Protein AF-A0A817YFL6-F1 (afdb_monomer_lite)

InterPro domains:
  IPR000322 Glycoside hydrolase family 31, TIM barrel domain [PF01055] (151-275)
  IPR013780 Glycosyl hydrolase, all-beta [G3DSA:2.60.40.1180] (278-343)
  IPR017853 Glycoside hydrolase superfamily [SSF51445] (132-275)
  IPR052990 Sulfoquinovosidase Glycosyl Hydrolase [PTHR46959] (148-273)

Secondary structure (DSSP, 8-state):
--EEE-TTS-EEEE--SS-EEEE---SS--EEEETT--S-EEEEEEETTEEES---S-S---SSGGG-S---S---HHHHHHHHHTT--PPBPPGGGGS-EEE-SSSSTT--HHHHHHHHGGGT---SEEE------SS-----S----PPP-TTSHHHHHHHHHHHHHHHHTT--EEE----S---TT-B-TTS-BHHHHHHHHHHHHHHHHHHHHHTTS-GGGTTTS-HHHHHH----BPPSSEEEES---TTHHHH--EE------SS--TT--EEEEEPTT-EEEE-GGGEEE-TTTT--EEE---PEEESSEEEEEE---TT----EEETT---PPPPGGG--

Sequence (348 aa):
MPLFISNRQYTVWVNESRRVNFDLNSPNEWIIQSEWNATNIQFYCPVGNSFLSEYNMSRPFERFFNLYKTQNRKINPSFTALVQARGETTRISPLFVFGPWTQTGNVLNNQTEIDVVQRMIPLNIPITVRIGVLHFFPSGSQQVVILFVGSIDFSNKNAALWYQKQIQESIDLGHNGFMLDFREYTPVNSISSNEMSGLEMHNHFIGLYQKTVYEMTLNYTAVENILHLDENEKKSSSINYQSDFLFHACSGYTHRAQYSQLHWPGDASVDWNIYSVQDVYLPLGENWIDISTNLIYDHDTDGRYRLGKTDIFHGGQWIMNVRDDLLTIPLFARADSIIPPIDSSAFT

Organism: NCBI:txid392032

Foldseek 3Di:
DQWDADPLLKIKHQPAQFDWDWAPPDPVDIDIDDPVPRPDIWMWHDDDPDIDGHDDDDDDDPDSPPPPDDDDDDDRVNVVVVCVVLVADAADEDPLVPDDEDEQEPPDPPDDSVNVVVVVVVVVNDHSHYDYPDDDDVDDDDDPDPDDDDDQQLVDPVSLVVVLVVVVVVVVVPAQEDEPEDQLCQDQQDAGPVRDGSSRCNSVVVVSSLQSNQVSLVVQAPCVVVVPPDPVCVVVPPNRHGGSRAYEYCRDDPPCSRRHNHYDPPDDDPACDVVDFDKDAFAAPFKKWWQQVFWDQDPPPDRDIDGHDTDIDHHPDIDPRDDDDRPTDGDIDTPPDDDDDDDPVVVD

pLDDT: mean 71.2, std 17.44, range [28.91, 96.25]

Structure (mmCIF, N/CA/C/O backbone):
data_AF-A0A817YFL6-F1
#
_entry.id   AF-A0A817YFL6-F1
#
loop_
_atom_site.group_PDB
_atom_site.id
_atom_site.type_symbol
_atom_site.label_atom_id
_atom_site.label_alt_id
_atom_site.label_comp_id
_atom_site.label_asym_id
_atom_site.label_entity_id
_atom_site.label_seq_id
_atom_site.pdbx_PDB_ins_code
_atom_site.Cartn_x
_atom_site.Cartn_y
_atom_site.Cartn_z
_atom_site.occupancy
_atom_site.B_iso_or_equiv
_atom_site.auth_seq_id
_atom_site.auth_comp_id
_atom_site.auth_asym_id
_atom_site.auth_atom_id
_atom_site.pdbx_PDB_model_num
ATOM 1 N N . MET A 1 1 ? 5.283 0.462 -8.702 1.00 82.62 1 MET A N 1
ATOM 2 C CA . MET A 1 1 ? 6.731 0.580 -8.407 1.00 82.62 1 MET A CA 1
ATOM 3 C C . MET A 1 1 ? 7.525 0.025 -9.587 1.00 82.62 1 MET A C 1
ATOM 5 O O . MET A 1 1 ? 7.239 -1.100 -9.980 1.00 82.62 1 MET A O 1
ATOM 9 N N . PRO A 1 2 ? 8.496 0.766 -10.146 1.00 86.25 2 PRO A N 1
ATOM 10 C CA . PRO A 1 2 ? 9.290 0.345 -11.300 1.00 86.25 2 PRO A CA 1
ATOM 11 C C . PRO A 1 2 ? 10.471 -0.549 -10.882 1.00 86.25 2 PRO A C 1
ATOM 13 O O . PRO A 1 2 ? 11.642 -0.167 -10.940 1.00 86.25 2 PRO A O 1
ATOM 16 N N . LEU A 1 3 ? 10.135 -1.736 -10.387 1.00 84.19 3 LEU A N 1
ATOM 17 C CA . LEU A 1 3 ? 11.061 -2.739 -9.875 1.00 84.19 3 LEU A CA 1
ATOM 18 C C . LEU A 1 3 ? 10.750 -4.079 -10.531 1.00 84.19 3 LEU A C 1
ATOM 20 O O . LEU A 1 3 ? 9.597 -4.501 -10.561 1.00 84.19 3 LEU A O 1
ATOM 24 N N . PHE A 1 4 ? 11.790 -4.775 -10.968 1.00 84.06 4 PHE A N 1
ATOM 25 C CA . PHE A 1 4 ? 11.685 -6.109 -11.529 1.00 84.06 4 PHE A CA 1
ATOM 26 C C . PHE A 1 4 ? 12.744 -7.032 -10.917 1.00 84.06 4 PHE A C 1
ATOM 28 O O . PHE A 1 4 ? 13.909 -6.654 -10.783 1.00 84.06 4 PHE A O 1
ATOM 35 N N . ILE A 1 5 ? 12.348 -8.258 -10.567 1.00 80.31 5 ILE A N 1
ATOM 36 C CA . ILE A 1 5 ? 13.238 -9.290 -10.025 1.00 80.31 5 ILE A CA 1
ATOM 37 C C . ILE A 1 5 ? 13.249 -10.467 -11.000 1.00 80.31 5 ILE A C 1
ATOM 39 O O . ILE A 1 5 ? 12.231 -11.123 -11.208 1.00 80.31 5 ILE A O 1
ATOM 43 N N . SER A 1 6 ? 14.411 -10.750 -11.587 1.00 76.81 6 SER A N 1
ATOM 44 C CA . SER A 1 6 ? 14.570 -11.819 -12.572 1.00 76.81 6 SER A CA 1
ATOM 45 C C . SER A 1 6 ? 14.736 -13.184 -11.916 1.00 76.81 6 SER A C 1
ATOM 47 O O . SER A 1 6 ? 15.474 -13.328 -10.938 1.00 76.81 6 SER A O 1
ATOM 49 N N . ASN A 1 7 ? 14.194 -14.229 -12.544 1.00 70.62 7 ASN A N 1
ATOM 50 C CA . ASN A 1 7 ? 14.582 -15.612 -12.244 1.00 70.62 7 ASN A CA 1
ATOM 51 C C . ASN A 1 7 ? 16.056 -15.902 -12.603 1.00 70.62 7 ASN A C 1
ATOM 53 O O . ASN A 1 7 ? 16.637 -16.847 -12.076 1.00 70.62 7 ASN A O 1
ATOM 57 N N . ARG A 1 8 ? 16.680 -15.048 -13.428 1.00 69.50 8 ARG A N 1
ATOM 58 C CA . ARG A 1 8 ? 18.129 -15.011 -13.698 1.00 69.50 8 ARG A CA 1
ATOM 59 C C . ARG A 1 8 ? 18.928 -14.290 -12.604 1.00 69.50 8 ARG A C 1
ATOM 61 O O . ARG A 1 8 ? 20.126 -14.083 -12.756 1.00 69.50 8 ARG A O 1
ATOM 68 N N . GLN A 1 9 ? 18.257 -13.919 -11.516 1.00 69.50 9 GLN A N 1
ATOM 69 C CA . GLN A 1 9 ? 18.837 -13.492 -10.241 1.00 69.50 9 GLN A CA 1
ATOM 70 C C . GLN A 1 9 ? 19.599 -12.181 -10.327 1.00 69.50 9 GLN A C 1
ATOM 72 O O . GLN A 1 9 ? 20.617 -11.984 -9.682 1.00 69.50 9 GLN A O 1
ATOM 77 N N . TYR A 1 10 ? 19.046 -11.271 -11.118 1.00 73.62 10 TYR A N 1
ATOM 78 C CA . TYR A 1 10 ? 19.336 -9.853 -11.042 1.00 73.62 10 TYR A CA 1
ATOM 79 C C . TYR A 1 10 ? 18.053 -9.097 -10.712 1.00 73.62 10 TYR A C 1
ATOM 81 O O . TYR A 1 10 ? 16.943 -9.560 -10.998 1.00 73.62 10 TYR A O 1
ATOM 89 N N . THR A 1 11 ? 18.219 -7.916 -10.137 1.00 79.94 11 THR A N 1
ATOM 90 C CA . THR A 1 11 ? 17.137 -6.980 -9.854 1.00 79.94 11 THR A CA 1
ATOM 91 C C . THR A 1 11 ? 17.374 -5.713 -10.658 1.00 79.94 11 THR A C 1
ATOM 93 O O . THR A 1 11 ? 18.489 -5.197 -10.683 1.00 79.94 11 THR A O 1
ATOM 96 N N . VAL A 1 12 ? 16.329 -5.215 -11.313 1.00 82.19 12 VAL A N 1
ATOM 97 C CA . VAL A 1 12 ? 16.349 -3.932 -12.020 1.00 82.19 12 VAL A CA 1
ATOM 98 C C . VAL A 1 12 ? 15.429 -2.983 -11.287 1.00 82.19 12 VAL A C 1
ATOM 100 O O . VAL A 1 12 ? 14.254 -3.287 -11.089 1.00 82.19 12 VAL A O 1
ATOM 103 N N . TRP A 1 13 ? 15.957 -1.833 -10.902 1.00 85.38 13 TRP A N 1
ATOM 104 C CA . TRP A 1 13 ? 15.172 -0.747 -10.343 1.00 85.38 13 TRP A CA 1
ATOM 105 C C . TRP A 1 13 ? 15.380 0.501 -11.192 1.00 85.38 13 TRP A C 1
ATOM 107 O O . TRP A 1 13 ? 16.509 0.864 -11.512 1.00 85.38 13 TRP A O 1
ATOM 117 N N . VAL A 1 14 ? 14.286 1.154 -11.571 1.00 84.12 14 VAL A N 1
ATOM 118 C CA . VAL A 1 14 ? 14.335 2.447 -12.255 1.00 84.12 14 VAL A CA 1
ATOM 119 C C . VAL A 1 14 ? 14.008 3.515 -11.223 1.00 84.12 14 VAL A C 1
ATOM 121 O O . VAL A 1 14 ? 12.885 3.576 -10.721 1.00 84.12 14 VAL A O 1
ATOM 124 N N . ASN A 1 15 ? 14.985 4.348 -10.874 1.00 83.75 15 ASN A N 1
ATOM 125 C CA . ASN A 1 15 ? 14.764 5.443 -9.939 1.00 83.75 15 ASN A CA 1
ATOM 126 C C . ASN A 1 15 ? 14.088 6.621 -10.656 1.00 83.75 15 ASN A C 1
ATOM 128 O O . ASN A 1 15 ? 14.736 7.589 -11.044 1.00 83.75 15 ASN A O 1
ATOM 132 N N . GLU A 1 16 ? 12.784 6.489 -10.879 1.00 84.31 16 GLU A N 1
ATOM 133 C CA . GLU A 1 16 ? 11.953 7.452 -11.597 1.00 84.31 16 GLU A CA 1
ATOM 134 C C . GLU A 1 16 ? 10.592 7.571 -10.900 1.00 84.31 16 GLU A C 1
ATOM 136 O O . GLU A 1 16 ? 10.002 6.562 -10.495 1.00 84.31 16 GLU A O 1
ATOM 141 N N . SER A 1 17 ? 10.098 8.799 -10.736 1.00 79.94 17 SER A N 1
ATOM 142 C CA . SER A 1 17 ? 8.769 9.065 -10.170 1.00 79.94 17 SER A CA 1
ATOM 143 C C . SER A 1 17 ? 7.704 9.253 -11.245 1.00 79.94 17 SER A C 1
ATOM 145 O O . SER A 1 17 ? 6.519 9.152 -10.947 1.00 79.94 17 SER A O 1
ATOM 147 N N . ARG A 1 18 ? 8.077 9.482 -12.501 1.00 80.94 18 ARG A N 1
ATOM 148 C CA . ARG A 1 18 ? 7.119 9.537 -13.613 1.00 80.94 18 ARG A CA 1
ATOM 149 C C . ARG A 1 18 ? 6.771 8.143 -14.121 1.00 80.94 18 ARG A C 1
ATOM 151 O O . ARG A 1 18 ? 7.206 7.127 -13.575 1.00 80.94 18 ARG A O 1
ATOM 158 N N . ARG A 1 19 ? 5.936 8.082 -15.158 1.00 84.56 19 ARG A N 1
ATOM 159 C CA . ARG A 1 19 ? 5.459 6.818 -15.710 1.00 84.56 19 ARG A CA 1
ATOM 160 C C . ARG A 1 19 ? 6.623 6.009 -16.287 1.00 84.56 19 ARG A C 1
ATOM 162 O O . ARG A 1 19 ? 7.380 6.484 -17.133 1.00 84.56 19 ARG A O 1
ATOM 169 N N . VAL A 1 20 ? 6.710 4.757 -15.848 1.00 84.88 20 VAL A N 1
ATOM 170 C CA . VAL A 1 20 ? 7.623 3.745 -16.383 1.00 84.88 20 VAL A CA 1
ATOM 171 C C . VAL A 1 20 ? 6.791 2.567 -16.875 1.00 84.88 20 VAL A C 1
ATOM 173 O O . VAL A 1 20 ? 5.907 2.094 -16.161 1.00 84.88 20 VAL A O 1
ATOM 176 N N . ASN A 1 21 ? 7.080 2.092 -18.081 1.00 86.88 21 ASN A N 1
ATOM 177 C CA . ASN A 1 21 ? 6.470 0.912 -18.676 1.00 86.88 21 ASN A CA 1
ATOM 178 C C . ASN A 1 21 ? 7.515 -0.204 -18.798 1.00 86.88 21 ASN A C 1
ATOM 180 O O . ASN A 1 21 ? 8.585 0.008 -19.370 1.00 86.88 21 ASN A O 1
ATOM 184 N N . PHE A 1 22 ? 7.194 -1.379 -18.261 1.00 85.31 22 PHE A N 1
ATOM 185 C CA . PHE A 1 22 ? 7.968 -2.604 -18.449 1.00 85.31 22 PHE A CA 1
ATOM 186 C C . PHE A 1 22 ? 7.228 -3.472 -19.464 1.00 85.31 22 PHE A C 1
ATOM 188 O O . PHE A 1 22 ? 6.226 -4.098 -19.126 1.00 85.31 22 PHE A O 1
ATOM 195 N N . ASP A 1 23 ? 7.721 -3.514 -20.697 1.00 83.56 23 ASP A N 1
ATOM 196 C CA . ASP A 1 23 ? 7.221 -4.426 -21.720 1.00 83.56 23 ASP A CA 1
ATOM 197 C C . ASP A 1 23 ? 8.030 -5.727 -21.681 1.00 83.56 23 ASP A C 1
ATOM 199 O O . ASP A 1 23 ? 9.215 -5.766 -22.029 1.00 83.56 23 ASP A O 1
ATOM 203 N N . LEU A 1 24 ? 7.376 -6.789 -21.210 1.00 83.06 24 LEU A N 1
ATOM 204 C CA . LEU A 1 24 ? 7.955 -8.122 -21.037 1.00 83.06 24 LEU A CA 1
ATOM 205 C C . LEU A 1 24 ? 7.403 -9.135 -22.054 1.00 83.06 24 LEU A C 1
ATOM 207 O O . LEU A 1 24 ? 7.565 -10.339 -21.863 1.00 83.06 24 LEU A O 1
ATOM 211 N N . ASN A 1 25 ? 6.725 -8.674 -23.113 1.00 82.12 25 ASN A N 1
ATOM 212 C CA . ASN A 1 25 ? 6.024 -9.558 -24.049 1.00 82.12 25 ASN A CA 1
ATOM 213 C C . ASN A 1 25 ? 6.968 -10.378 -24.939 1.00 82.12 25 ASN A C 1
ATOM 215 O O . ASN A 1 25 ? 6.595 -11.453 -25.411 1.00 82.12 25 ASN A O 1
ATOM 219 N N . SER A 1 26 ? 8.185 -9.887 -25.194 1.00 79.56 26 SER A N 1
ATOM 220 C CA . SER A 1 26 ? 9.158 -10.609 -26.013 1.00 79.56 26 SER A CA 1
ATOM 221 C C . SER A 1 26 ? 9.942 -11.630 -25.171 1.00 79.56 26 SER A C 1
ATOM 223 O O . SER A 1 26 ? 10.433 -11.314 -24.085 1.00 79.56 26 SER A O 1
ATOM 225 N N . PRO A 1 27 ? 10.116 -12.872 -25.667 1.00 75.81 27 PRO A N 1
ATOM 226 C CA . PRO A 1 27 ? 10.893 -13.897 -24.970 1.00 75.81 27 PRO A CA 1
ATOM 227 C C . PRO A 1 27 ? 12.401 -13.603 -24.972 1.00 75.81 27 PRO A C 1
ATOM 229 O O . PRO A 1 27 ? 13.143 -14.154 -24.156 1.00 75.81 27 PRO A O 1
ATOM 232 N N . ASN A 1 28 ? 12.856 -12.756 -25.900 1.00 76.56 28 ASN A N 1
ATOM 233 C CA . ASN A 1 28 ? 14.272 -12.495 -26.150 1.00 76.56 28 ASN A CA 1
ATOM 234 C C . ASN A 1 28 ? 14.725 -11.127 -25.636 1.00 76.56 28 ASN A C 1
ATOM 236 O O . ASN A 1 28 ? 15.912 -10.937 -25.381 1.00 76.56 28 ASN A O 1
ATOM 240 N N . GLU A 1 29 ? 13.797 -10.186 -25.487 1.00 79.00 29 GLU A N 1
ATOM 241 C CA . GLU A 1 29 ? 14.090 -8.800 -25.144 1.00 79.00 29 GLU A CA 1
ATOM 242 C C . GLU A 1 29 ? 12.995 -8.243 -24.243 1.00 79.00 29 GLU A C 1
ATOM 244 O O . GLU A 1 29 ? 11.815 -8.491 -24.463 1.00 79.00 29 GLU A O 1
ATOM 249 N N . TRP A 1 30 ? 13.393 -7.464 -23.245 1.00 81.81 30 TRP A N 1
ATOM 250 C CA . TRP A 1 30 ? 12.475 -6.701 -22.411 1.00 81.81 30 TRP A CA 1
ATOM 251 C C . TRP A 1 30 ? 12.773 -5.225 -22.590 1.00 81.81 30 TRP A C 1
ATOM 253 O O . TRP A 1 30 ? 13.937 -4.820 -22.543 1.00 81.81 30 TRP A O 1
ATOM 263 N N . ILE A 1 31 ? 11.727 -4.427 -22.778 1.00 81.31 31 ILE A N 1
ATOM 264 C CA . ILE A 1 31 ? 11.855 -3.002 -23.068 1.00 81.31 31 ILE A CA 1
ATOM 265 C C . ILE A 1 31 ? 11.379 -2.218 -21.850 1.00 81.31 31 ILE A C 1
ATOM 267 O O . ILE A 1 31 ? 10.253 -2.377 -21.382 1.00 81.31 31 ILE A O 1
ATOM 271 N N . ILE A 1 32 ? 12.251 -1.352 -21.340 1.00 82.88 32 ILE A N 1
ATOM 272 C CA . ILE A 1 32 ? 11.919 -0.404 -20.278 1.00 82.88 32 ILE A CA 1
ATOM 273 C C . ILE A 1 32 ? 11.776 0.969 -20.925 1.00 82.88 32 ILE A C 1
ATOM 275 O O . ILE A 1 32 ? 12.742 1.510 -21.459 1.00 82.88 32 ILE A O 1
ATOM 279 N N . GLN A 1 33 ? 10.573 1.533 -20.872 1.00 83.31 33 GLN A N 1
ATOM 280 C CA . GLN A 1 33 ? 10.288 2.876 -21.370 1.00 83.31 33 GLN A CA 1
ATOM 281 C C . GLN A 1 33 ? 10.018 3.798 -20.185 1.00 83.31 33 GLN A C 1
ATOM 283 O O . GLN A 1 33 ? 9.215 3.480 -19.311 1.00 83.31 33 GLN A O 1
ATOM 288 N N . SER A 1 34 ? 10.671 4.953 -20.167 1.00 82.38 34 SER A N 1
ATOM 289 C CA . SER A 1 34 ? 10.355 6.055 -19.258 1.00 82.38 34 SER A CA 1
ATOM 290 C C . SER A 1 34 ? 9.999 7.270 -20.098 1.00 82.38 34 SER A C 1
ATOM 292 O O . SER A 1 34 ? 10.631 7.506 -21.129 1.00 82.38 34 SER A O 1
ATOM 294 N N . GLU A 1 35 ? 9.005 8.039 -19.657 1.00 74.25 35 GLU A N 1
ATOM 295 C CA . GLU A 1 35 ? 8.542 9.226 -20.380 1.00 74.25 35 GLU A CA 1
ATOM 296 C C . GLU A 1 35 ? 9.664 10.248 -20.634 1.00 74.25 35 GLU A C 1
ATOM 298 O O . GLU A 1 35 ? 9.593 10.970 -21.626 1.00 74.25 35 GLU A O 1
ATOM 303 N N . TRP A 1 36 ? 10.701 10.323 -19.786 1.00 67.44 36 TRP A N 1
ATOM 304 C CA . TRP A 1 36 ? 11.761 11.348 -19.867 1.00 67.44 36 TRP A CA 1
ATOM 305 C C . TRP A 1 36 ? 13.168 10.773 -20.093 1.00 67.44 36 TRP A C 1
ATOM 307 O O . TRP A 1 36 ? 14.146 11.371 -19.652 1.00 67.44 36 TRP A O 1
ATOM 317 N N . ASN A 1 37 ? 13.298 9.622 -20.770 1.00 58.78 37 ASN A N 1
ATOM 318 C CA . ASN A 1 37 ? 14.584 8.919 -20.909 1.00 58.78 37 ASN A CA 1
ATOM 319 C C . ASN A 1 37 ? 15.264 8.741 -19.537 1.00 58.78 37 ASN A C 1
ATOM 321 O O . ASN A 1 37 ? 16.297 9.357 -19.279 1.00 58.78 37 ASN A O 1
ATOM 325 N N . ALA A 1 38 ? 14.651 7.940 -18.650 1.00 58.47 38 ALA A N 1
ATOM 326 C CA . ALA A 1 38 ? 15.146 7.688 -17.291 1.00 58.47 38 ALA A CA 1
ATOM 327 C C . ALA A 1 38 ? 16.675 7.555 -17.256 1.00 58.47 38 ALA A C 1
ATOM 329 O O . ALA A 1 38 ? 17.251 6.611 -17.796 1.00 58.47 38 ALA A O 1
ATOM 330 N N . THR A 1 39 ? 17.327 8.505 -16.593 1.00 58.19 39 THR A N 1
ATOM 331 C CA . THR A 1 39 ? 18.791 8.585 -16.531 1.00 58.19 39 THR A CA 1
ATOM 332 C C . THR A 1 39 ? 19.386 7.711 -15.428 1.00 58.19 39 THR A C 1
ATOM 334 O O . THR A 1 39 ? 20.603 7.582 -15.348 1.00 58.19 39 THR A O 1
ATOM 337 N N . ASN A 1 40 ? 18.549 7.092 -14.585 1.00 70.81 40 ASN A N 1
ATOM 338 C CA . ASN A 1 40 ? 18.982 6.365 -13.393 1.00 70.81 40 ASN A CA 1
ATOM 339 C C . ASN A 1 40 ? 18.336 4.969 -13.306 1.00 70.81 40 ASN A C 1
ATOM 341 O O . ASN A 1 40 ? 17.493 4.691 -12.448 1.00 70.81 40 ASN A O 1
ATOM 345 N N . ILE A 1 41 ? 18.707 4.096 -14.248 1.00 75.00 41 ILE A N 1
ATOM 346 C CA . ILE A 1 41 ? 18.393 2.662 -14.197 1.00 75.00 41 ILE A CA 1
ATOM 347 C C . ILE A 1 41 ? 19.519 1.959 -13.440 1.00 75.00 41 ILE A C 1
ATOM 349 O O . ILE A 1 41 ? 20.678 2.013 -13.848 1.00 75.00 41 ILE A O 1
ATOM 353 N N . GLN A 1 42 ? 19.173 1.276 -12.354 1.00 72.88 42 GLN A N 1
ATOM 354 C CA . GLN A 1 42 ? 20.117 0.572 -11.496 1.00 72.88 42 GLN A CA 1
ATOM 355 C C . GLN A 1 42 ? 19.936 -0.939 -11.635 1.00 72.88 42 GLN A C 1
ATOM 357 O O . GLN A 1 42 ? 18.829 -1.474 -11.520 1.00 72.88 42 GLN A O 1
ATOM 362 N N . PHE A 1 43 ? 21.050 -1.627 -11.879 1.00 74.00 43 PHE A N 1
ATOM 363 C CA . PHE A 1 43 ? 21.118 -3.079 -11.992 1.00 74.00 43 PHE A CA 1
ATOM 364 C C . PHE A 1 43 ? 21.853 -3.647 -10.785 1.00 74.00 43 PHE A C 1
ATOM 366 O O . PHE A 1 43 ? 23.010 -3.315 -10.544 1.00 74.00 43 PHE A O 1
ATOM 373 N N . TYR A 1 44 ? 21.197 -4.557 -10.076 1.00 66.44 44 TYR A N 1
ATOM 374 C CA . TYR A 1 44 ? 21.784 -5.303 -8.974 1.00 66.44 44 TYR A CA 1
ATOM 375 C C . TYR A 1 44 ? 21.985 -6.744 -9.429 1.00 66.44 44 TYR A C 1
ATOM 377 O O . TYR A 1 44 ? 21.016 -7.479 -9.630 1.00 66.44 44 TYR A O 1
ATOM 385 N N . CYS A 1 45 ? 23.243 -7.149 -9.591 1.00 64.88 45 CYS A N 1
ATOM 386 C CA . CYS A 1 45 ? 23.631 -8.498 -10.003 1.00 64.88 45 CYS A CA 1
ATOM 387 C C . CYS A 1 45 ? 24.555 -9.118 -8.939 1.00 64.88 45 CYS A C 1
ATOM 389 O O . CYS A 1 45 ? 25.485 -8.444 -8.487 1.00 64.88 45 CYS A O 1
ATOM 391 N N . PRO A 1 46 ? 24.357 -10.386 -8.540 1.00 57.12 46 PRO A N 1
ATOM 392 C CA . PRO A 1 46 ? 25.267 -11.075 -7.636 1.00 57.12 46 PRO A CA 1
ATOM 393 C C . PRO A 1 46 ? 26.579 -11.379 -8.370 1.00 57.12 46 PRO A C 1
ATOM 395 O O . PRO A 1 46 ? 26.577 -12.076 -9.380 1.00 57.12 46 PRO A O 1
ATOM 398 N N . VAL A 1 47 ? 27.718 -10.881 -7.884 1.00 53.56 47 VAL A N 1
ATOM 399 C CA . VAL A 1 47 ? 29.037 -11.208 -8.451 1.00 53.56 47 VAL A CA 1
ATOM 400 C C . VAL A 1 47 ? 29.851 -11.947 -7.395 1.00 53.56 47 VAL A C 1
ATOM 402 O O . VAL A 1 47 ? 30.519 -11.349 -6.561 1.00 53.56 47 VAL A O 1
ATOM 405 N N . GLY A 1 48 ? 29.792 -13.281 -7.405 1.00 53.56 48 GLY A N 1
ATOM 406 C CA . GLY A 1 48 ? 30.445 -14.092 -6.369 1.00 53.56 48 GLY A CA 1
ATOM 407 C C . GLY A 1 48 ? 29.847 -13.829 -4.978 1.00 53.56 48 GLY A C 1
ATOM 408 O O . GLY A 1 48 ? 28.636 -13.934 -4.812 1.00 53.56 48 GLY A O 1
ATOM 409 N N . ASN A 1 49 ? 30.689 -13.487 -3.994 1.00 42.09 49 ASN A N 1
ATOM 410 C CA . ASN A 1 49 ? 30.276 -13.117 -2.627 1.00 42.09 49 ASN A CA 1
ATOM 411 C C . ASN A 1 49 ? 30.084 -11.594 -2.435 1.00 42.09 49 ASN A C 1
ATOM 413 O O . ASN A 1 49 ? 29.948 -11.141 -1.300 1.00 42.09 49 ASN A O 1
ATOM 417 N N . SER A 1 50 ? 30.121 -10.793 -3.505 1.00 41.53 50 SER A N 1
ATOM 418 C CA . SER A 1 50 ? 29.988 -9.333 -3.451 1.00 41.53 50 SER A CA 1
ATOM 419 C C . SER A 1 50 ? 28.872 -8.811 -4.365 1.00 41.53 50 SER A C 1
ATOM 421 O O . SER A 1 50 ? 28.378 -9.502 -5.261 1.00 41.53 50 SER A O 1
ATOM 423 N N . PHE A 1 51 ? 28.448 -7.571 -4.108 1.00 44.81 51 PHE A N 1
ATOM 424 C CA . PHE A 1 51 ? 27.387 -6.878 -4.839 1.00 44.81 51 PHE A CA 1
ATOM 425 C C . PHE A 1 51 ? 27.995 -5.741 -5.669 1.00 44.81 51 PHE A C 1
ATOM 427 O O . PHE A 1 51 ? 28.789 -4.961 -5.145 1.00 44.81 51 PHE A O 1
ATOM 434 N N . LEU A 1 52 ? 27.637 -5.633 -6.952 1.00 43.53 52 LEU A N 1
ATOM 435 C CA . LEU A 1 52 ? 27.923 -4.437 -7.751 1.00 43.53 52 LEU A CA 1
ATOM 436 C C . LEU A 1 52 ? 26.734 -3.480 -7.625 1.00 43.53 52 LEU A C 1
ATOM 438 O O . LEU A 1 52 ? 25.609 -3.866 -7.935 1.00 43.53 52 LEU A O 1
ATOM 442 N N . SER A 1 53 ? 26.983 -2.263 -7.142 1.00 42.50 53 SER A N 1
ATOM 443 C CA . SER A 1 53 ? 25.963 -1.224 -6.943 1.00 42.50 53 SER A CA 1
ATOM 444 C C . SER A 1 53 ? 25.711 -0.365 -8.185 1.00 42.50 53 SER A C 1
ATOM 446 O O . SER A 1 53 ? 24.681 0.293 -8.255 1.00 42.50 53 SER A O 1
ATOM 448 N N . GLU A 1 54 ? 26.610 -0.379 -9.172 1.00 40.12 54 GLU A N 1
ATOM 449 C CA . GLU A 1 54 ? 26.466 0.370 -10.423 1.00 40.12 54 GLU A CA 1
ATOM 450 C C . GLU A 1 54 ? 27.114 -0.402 -11.577 1.00 40.12 54 GLU A C 1
ATOM 452 O O . GLU A 1 54 ? 28.264 -0.840 -11.482 1.00 40.12 54 GLU A O 1
ATOM 457 N N . TYR A 1 55 ? 26.390 -0.564 -12.686 1.00 39.41 55 TYR A N 1
ATOM 458 C CA . TYR A 1 55 ? 26.955 -1.070 -13.935 1.00 39.41 55 TYR A CA 1
ATOM 459 C C . TYR A 1 55 ? 26.675 -0.072 -15.055 1.00 39.41 55 TYR A C 1
ATOM 461 O O . TYR A 1 55 ? 25.535 0.106 -15.477 1.00 39.41 55 TYR A O 1
ATOM 469 N N . ASN A 1 56 ? 27.730 0.583 -15.536 1.00 36.22 56 ASN A N 1
ATOM 470 C CA . ASN A 1 56 ? 27.662 1.491 -16.673 1.00 36.22 56 ASN A CA 1
ATOM 471 C C . ASN A 1 56 ? 27.855 0.663 -17.958 1.00 36.22 56 ASN A C 1
ATOM 473 O O . ASN A 1 56 ? 28.917 0.067 -18.169 1.00 36.22 56 ASN A O 1
ATOM 477 N N . MET A 1 57 ? 26.802 0.541 -18.772 1.00 34.47 57 MET A N 1
ATOM 478 C CA . MET A 1 57 ? 26.735 -0.392 -19.905 1.00 34.47 57 MET A CA 1
ATOM 479 C C . MET A 1 57 ? 27.806 -0.091 -20.962 1.00 34.47 57 MET A C 1
ATOM 481 O O . MET A 1 57 ? 27.653 0.814 -21.775 1.00 34.47 57 MET A O 1
ATOM 485 N N . SER A 1 58 ? 28.887 -0.876 -20.989 1.00 31.95 58 SER A N 1
ATOM 486 C CA . SER A 1 58 ? 29.861 -0.807 -22.088 1.00 31.95 58 SER A CA 1
ATOM 487 C C . SER A 1 58 ? 30.502 -2.138 -22.508 1.00 31.95 58 SER A C 1
ATOM 489 O O . SER A 1 58 ? 31.343 -2.114 -23.405 1.00 31.95 58 SER A O 1
ATOM 491 N N . ARG A 1 59 ? 30.136 -3.312 -21.947 1.00 28.91 59 ARG A N 1
ATOM 492 C CA . ARG A 1 59 ? 30.703 -4.619 -22.377 1.00 28.91 59 ARG A CA 1
ATOM 493 C C . ARG A 1 59 ? 29.718 -5.811 -22.309 1.00 28.91 59 ARG A C 1
ATOM 495 O O . ARG A 1 59 ? 28.797 -5.761 -21.498 1.00 28.91 59 ARG A O 1
ATOM 502 N N . PRO A 1 60 ? 29.891 -6.868 -23.143 1.00 34.16 60 PRO A N 1
ATOM 503 C CA . PRO A 1 60 ? 28.857 -7.870 -23.440 1.00 34.16 60 PRO A CA 1
ATOM 504 C C . PRO A 1 60 ? 28.817 -9.099 -22.501 1.00 34.16 60 PRO A C 1
ATOM 506 O O . PRO A 1 60 ? 29.744 -9.371 -21.738 1.00 34.16 60 PRO A O 1
ATOM 509 N N . PHE A 1 61 ? 27.711 -9.848 -22.600 1.00 39.94 61 PHE A N 1
ATOM 510 C CA . PHE A 1 61 ? 26.991 -10.582 -21.545 1.00 39.94 61 PHE A CA 1
ATOM 511 C C . PHE A 1 61 ? 27.133 -12.130 -21.607 1.00 39.94 61 PHE A C 1
ATOM 513 O O . PHE A 1 61 ? 26.127 -12.831 -21.635 1.00 39.94 61 PHE A O 1
ATOM 520 N N . GLU A 1 62 ? 28.345 -12.708 -21.645 1.00 35.66 62 GLU A N 1
ATOM 521 C CA . GLU A 1 62 ? 28.490 -14.172 -21.888 1.00 35.66 62 GLU A CA 1
ATOM 522 C C . GLU A 1 62 ? 28.931 -15.060 -20.703 1.00 35.66 62 GLU A C 1
ATOM 524 O O . GLU A 1 62 ? 28.748 -16.273 -20.755 1.00 35.66 62 GLU A O 1
ATOM 529 N N . ARG A 1 63 ? 29.464 -14.534 -19.589 1.00 32.72 63 ARG A N 1
ATOM 530 C CA . ARG A 1 63 ? 30.074 -15.397 -18.541 1.00 32.72 63 ARG A CA 1
ATOM 531 C C . ARG A 1 63 ? 29.171 -15.848 -17.381 1.00 32.72 63 ARG A C 1
ATOM 533 O O . ARG A 1 63 ? 29.629 -16.610 -16.535 1.00 32.72 63 ARG A O 1
ATOM 540 N N . PHE A 1 64 ? 27.911 -15.420 -17.317 1.00 37.47 64 PHE A N 1
ATOM 541 C CA . PHE A 1 64 ? 27.099 -15.522 -16.090 1.00 37.47 64 PHE A CA 1
ATOM 542 C C . PHE A 1 64 ? 26.293 -16.835 -15.935 1.00 37.47 64 PHE A C 1
ATOM 544 O O . PHE A 1 64 ? 25.838 -17.166 -14.843 1.00 37.47 64 PHE A O 1
ATOM 551 N N . PHE A 1 65 ? 26.135 -17.625 -17.002 1.00 33.94 65 PHE A N 1
ATOM 552 C CA . PHE A 1 65 ? 25.128 -18.699 -17.060 1.00 33.94 65 PHE A CA 1
ATOM 553 C C . PHE A 1 65 ? 25.469 -20.014 -16.326 1.00 33.94 65 PHE A C 1
ATOM 555 O O . PHE A 1 65 ? 24.561 -20.796 -16.047 1.00 33.94 65 PHE A O 1
ATOM 562 N N . ASN A 1 66 ? 26.729 -20.277 -15.959 1.00 33.38 66 ASN A N 1
ATOM 563 C CA . ASN A 1 66 ? 27.128 -21.608 -15.463 1.00 33.38 66 ASN A CA 1
ATOM 564 C C . ASN A 1 66 ? 27.014 -21.834 -13.940 1.00 33.38 66 ASN A C 1
ATOM 566 O O . ASN A 1 66 ? 27.234 -22.953 -13.485 1.00 33.38 66 ASN A O 1
ATOM 570 N N . LEU A 1 67 ? 26.634 -20.831 -13.141 1.00 37.22 67 LEU A N 1
ATOM 571 C CA . LEU A 1 67 ? 26.595 -20.946 -11.669 1.00 37.22 67 LEU A CA 1
ATOM 572 C C . LEU A 1 67 ? 25.245 -21.415 -11.077 1.00 37.22 67 LEU A C 1
ATOM 574 O O . LEU A 1 67 ? 25.186 -21.711 -9.887 1.00 37.22 67 LEU A O 1
ATOM 578 N N . TYR A 1 68 ? 24.160 -21.509 -11.861 1.00 42.62 68 TYR A N 1
ATOM 579 C CA . TYR A 1 68 ? 22.795 -21.384 -11.306 1.00 42.62 68 TYR A CA 1
ATOM 580 C C . TYR A 1 68 ? 21.905 -22.640 -11.227 1.00 42.62 68 TYR A C 1
ATOM 582 O O . TYR A 1 68 ? 20.690 -22.519 -11.089 1.00 42.62 68 TYR A O 1
ATOM 590 N N . LYS A 1 69 ? 22.452 -23.860 -11.280 1.00 36.81 69 LYS A N 1
ATOM 591 C CA . LYS A 1 69 ? 21.621 -25.087 -11.316 1.00 36.81 69 LYS A CA 1
ATOM 592 C C . LYS A 1 69 ? 21.275 -25.745 -9.965 1.00 36.81 69 LYS A C 1
ATOM 594 O O . LYS A 1 69 ? 20.649 -26.797 -9.994 1.00 36.81 69 LYS A O 1
ATOM 599 N N . THR A 1 70 ? 21.628 -25.195 -8.794 1.00 36.62 70 THR A N 1
ATOM 600 C CA . THR A 1 70 ? 21.597 -26.003 -7.543 1.00 36.62 70 THR A CA 1
ATOM 601 C C . THR A 1 70 ? 20.965 -25.409 -6.274 1.00 36.62 70 THR A C 1
ATOM 603 O O . THR A 1 70 ? 21.093 -26.040 -5.228 1.00 36.62 70 THR A O 1
ATOM 606 N N . GLN A 1 71 ? 20.260 -24.268 -6.272 1.00 43.41 71 GLN A N 1
ATOM 607 C CA . GLN A 1 71 ? 19.793 -23.696 -4.989 1.00 43.41 71 GLN A CA 1
ATOM 608 C C . GLN A 1 71 ? 18.274 -23.761 -4.752 1.00 43.41 71 GLN A C 1
ATOM 610 O O . GLN A 1 71 ? 17.487 -23.058 -5.380 1.00 43.41 71 GLN A O 1
ATOM 615 N N . ASN A 1 72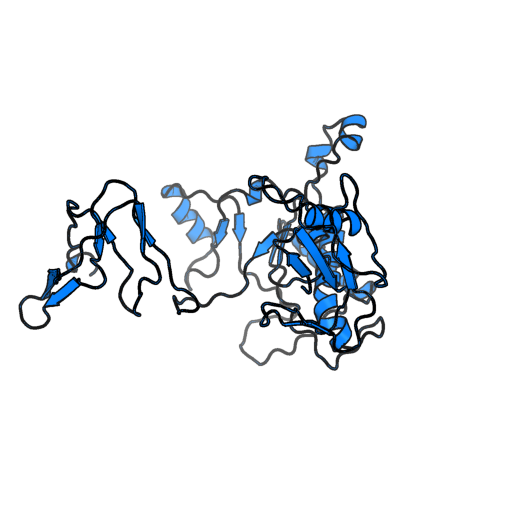 ? 17.917 -24.600 -3.767 1.00 41.19 72 ASN A N 1
ATOM 616 C CA . ASN A 1 72 ? 16.687 -24.586 -2.970 1.00 41.19 72 ASN A CA 1
ATOM 617 C C . ASN A 1 72 ? 16.282 -23.152 -2.597 1.00 41.19 72 ASN A C 1
ATOM 619 O O . ASN A 1 72 ? 17.156 -22.352 -2.270 1.00 41.19 72 ASN A O 1
ATOM 623 N N . ARG A 1 73 ? 14.971 -22.868 -2.615 1.00 40.25 73 ARG A N 1
ATOM 624 C CA . ARG A 1 73 ? 14.311 -21.575 -2.333 1.00 40.25 73 ARG A CA 1
ATOM 625 C C . ARG A 1 73 ? 15.061 -20.712 -1.295 1.00 40.25 73 ARG A C 1
ATOM 627 O O . ARG A 1 73 ? 14.797 -20.801 -0.100 1.00 40.25 73 ARG A O 1
ATOM 634 N N . LYS A 1 74 ? 15.981 -19.861 -1.753 1.00 54.16 74 LYS A N 1
ATOM 635 C CA . LYS A 1 74 ? 16.618 -18.793 -0.969 1.00 54.16 74 LYS A CA 1
ATOM 636 C C . LYS A 1 74 ? 16.089 -17.449 -1.459 1.00 54.16 74 LYS A C 1
ATOM 638 O O . LYS A 1 74 ? 15.806 -17.298 -2.647 1.00 54.16 74 LYS A O 1
ATOM 643 N N . ILE A 1 75 ? 15.964 -16.490 -0.539 1.00 58.66 75 ILE A N 1
ATOM 644 C CA . ILE A 1 75 ? 15.681 -15.082 -0.853 1.00 58.66 75 ILE A CA 1
ATOM 645 C C . ILE A 1 75 ? 16.670 -14.630 -1.931 1.00 58.66 75 ILE A C 1
ATOM 647 O O . ILE A 1 75 ? 17.865 -14.893 -1.802 1.00 58.66 75 ILE A O 1
ATOM 651 N N . ASN A 1 76 ? 16.169 -13.997 -2.996 1.00 67.19 76 ASN A N 1
ATOM 652 C CA . ASN A 1 76 ? 17.000 -13.580 -4.121 1.00 67.19 76 ASN A CA 1
ATOM 653 C C . ASN A 1 76 ? 18.080 -12.588 -3.631 1.00 67.19 76 ASN A C 1
ATOM 655 O O . ASN A 1 76 ? 17.725 -11.482 -3.210 1.00 67.19 76 ASN A O 1
ATOM 659 N N . PRO A 1 77 ? 19.380 -12.937 -3.691 1.00 70.19 77 PRO A N 1
ATOM 660 C CA . PRO A 1 77 ? 20.448 -12.089 -3.165 1.00 70.19 77 PRO A CA 1
ATOM 661 C C . PRO A 1 77 ? 20.500 -10.695 -3.802 1.00 70.19 77 PRO A C 1
ATOM 663 O O . PRO A 1 77 ? 20.869 -9.736 -3.127 1.00 70.19 77 PRO A O 1
ATOM 666 N N . SER A 1 78 ? 20.090 -10.544 -5.070 1.00 72.69 78 SER A N 1
ATOM 667 C CA . SER A 1 78 ? 20.032 -9.230 -5.727 1.00 72.69 78 SER A CA 1
ATOM 668 C C . SER A 1 78 ? 18.950 -8.325 -5.139 1.00 72.69 78 SER A C 1
ATOM 670 O O . SER A 1 78 ? 19.099 -7.106 -5.123 1.00 72.69 78 SER A O 1
ATOM 672 N N . PHE A 1 79 ? 17.858 -8.903 -4.630 1.00 74.50 79 PHE A N 1
ATOM 673 C CA . PHE A 1 79 ? 16.820 -8.152 -3.930 1.00 74.50 79 PHE A CA 1
ATOM 674 C C . PHE A 1 79 ? 17.293 -7.709 -2.543 1.00 74.50 79 PHE A C 1
ATOM 676 O O . PHE A 1 79 ? 17.095 -6.555 -2.174 1.00 74.50 79 PHE A O 1
ATOM 683 N N . THR A 1 80 ? 17.997 -8.576 -1.808 1.00 73.19 80 THR A N 1
ATOM 684 C CA . THR A 1 80 ? 18.635 -8.192 -0.539 1.00 73.19 80 THR A CA 1
ATOM 685 C C . THR A 1 80 ? 19.622 -7.041 -0.738 1.00 73.19 80 THR A C 1
ATOM 687 O O . THR A 1 80 ? 19.596 -6.082 0.030 1.00 73.19 80 THR A O 1
ATOM 690 N N . ALA A 1 81 ? 20.433 -7.093 -1.799 1.00 74.12 81 ALA A N 1
ATOM 691 C CA . ALA A 1 81 ? 21.374 -6.031 -2.148 1.00 74.12 81 ALA A CA 1
ATOM 692 C C . ALA A 1 81 ? 20.678 -4.691 -2.426 1.00 74.12 81 ALA A C 1
ATOM 694 O O . ALA A 1 81 ? 21.120 -3.662 -1.925 1.00 74.12 81 ALA A O 1
ATOM 695 N N . LEU A 1 82 ? 19.570 -4.705 -3.179 1.00 79.69 82 LEU A N 1
ATOM 696 C CA . LEU A 1 82 ? 18.749 -3.515 -3.420 1.00 79.69 82 LEU A CA 1
ATOM 697 C C . LEU A 1 82 ? 18.245 -2.915 -2.101 1.00 79.69 82 LEU A C 1
ATOM 699 O O . LEU A 1 82 ? 18.404 -1.720 -1.869 1.00 79.69 82 LEU A O 1
ATOM 703 N N . VAL A 1 83 ? 17.636 -3.732 -1.237 1.00 75.50 83 VAL A N 1
ATOM 704 C CA . VAL A 1 83 ? 17.081 -3.274 0.049 1.00 75.50 83 VAL A CA 1
ATOM 705 C C . VAL A 1 83 ? 18.177 -2.651 0.921 1.00 75.50 83 VAL A C 1
ATOM 707 O O . VAL A 1 83 ? 17.996 -1.549 1.438 1.00 75.50 83 VAL A O 1
ATOM 710 N N . GLN A 1 84 ? 19.345 -3.300 1.006 1.00 75.88 84 GLN A N 1
ATOM 711 C CA . GLN A 1 84 ? 20.512 -2.788 1.732 1.00 75.88 84 GLN A CA 1
ATOM 712 C C . GLN A 1 84 ? 21.048 -1.480 1.137 1.00 75.88 84 GLN A C 1
ATOM 714 O O . GLN A 1 84 ? 21.298 -0.536 1.881 1.00 75.88 84 GLN A O 1
ATOM 719 N N . ALA A 1 85 ? 21.184 -1.397 -0.189 1.00 76.12 85 ALA A N 1
ATOM 720 C CA . ALA A 1 85 ? 21.663 -0.197 -0.877 1.00 76.12 85 ALA A CA 1
ATOM 721 C C . ALA A 1 85 ? 20.724 1.001 -0.683 1.00 76.12 85 ALA A C 1
ATOM 723 O O . ALA A 1 85 ? 21.182 2.138 -0.598 1.00 76.12 85 ALA A O 1
ATOM 724 N N . ARG A 1 86 ? 19.415 0.753 -0.571 1.00 76.00 86 ARG A N 1
ATOM 725 C CA . ARG A 1 86 ? 18.418 1.791 -0.273 1.00 76.00 86 ARG A CA 1
ATOM 726 C C . ARG A 1 86 ? 18.321 2.134 1.216 1.00 76.00 86 ARG A C 1
ATOM 728 O O . ARG A 1 86 ? 17.585 3.052 1.563 1.00 76.00 86 ARG A O 1
ATOM 735 N N . GLY A 1 87 ? 19.027 1.410 2.091 1.00 70.75 87 GLY A N 1
ATOM 736 C CA . GLY A 1 87 ? 18.923 1.573 3.543 1.00 70.75 87 GLY A CA 1
ATOM 737 C C . GLY A 1 87 ? 17.517 1.288 4.077 1.00 70.75 87 GLY A C 1
ATOM 738 O O . GLY A 1 87 ? 17.130 1.814 5.119 1.00 70.75 87 GLY A O 1
ATOM 739 N N . GLU A 1 88 ? 16.728 0.499 3.348 1.00 72.62 88 GLU A N 1
ATOM 740 C CA . GLU A 1 88 ? 15.358 0.198 3.732 1.00 72.62 88 GLU A CA 1
ATOM 741 C C . GLU A 1 88 ? 15.356 -0.882 4.805 1.00 72.62 88 GLU A C 1
ATOM 743 O O . GLU A 1 88 ? 15.883 -1.980 4.619 1.00 72.62 88 GLU A O 1
ATOM 748 N N . THR A 1 89 ? 14.738 -0.575 5.938 1.00 66.06 89 THR A N 1
ATOM 749 C CA . THR A 1 89 ? 14.572 -1.519 7.034 1.00 66.06 89 THR A CA 1
ATOM 750 C C . THR A 1 89 ? 13.099 -1.579 7.404 1.00 66.06 89 THR A C 1
ATOM 752 O O . THR A 1 89 ? 12.491 -0.578 7.778 1.00 66.06 89 THR A O 1
ATOM 755 N N . THR A 1 90 ? 12.497 -2.761 7.284 1.00 61.69 90 THR A N 1
ATOM 756 C CA . THR A 1 90 ? 11.130 -2.978 7.762 1.00 61.69 90 THR A CA 1
ATOM 757 C C . THR A 1 90 ? 11.176 -3.278 9.250 1.00 61.69 90 THR A C 1
ATOM 759 O O . THR A 1 90 ? 11.980 -4.101 9.702 1.00 61.69 90 THR A O 1
ATOM 762 N N . ARG A 1 91 ? 10.335 -2.585 10.013 1.00 67.62 91 ARG A N 1
ATOM 763 C CA . ARG A 1 91 ? 10.231 -2.767 11.457 1.00 67.62 91 ARG A CA 1
ATOM 764 C C . ARG A 1 91 ? 9.229 -3.869 11.797 1.00 67.62 91 ARG A C 1
ATOM 766 O O . ARG A 1 91 ? 8.246 -4.050 11.088 1.00 67.62 91 ARG A O 1
ATOM 773 N N . ILE A 1 92 ? 9.485 -4.599 12.875 1.00 68.31 92 ILE A N 1
ATOM 774 C CA . ILE A 1 92 ? 8.573 -5.576 13.460 1.00 68.31 92 ILE A CA 1
ATOM 775 C C . ILE A 1 92 ? 7.390 -4.806 14.046 1.00 68.31 92 ILE A C 1
ATOM 777 O O . ILE A 1 92 ? 7.582 -3.934 14.894 1.00 68.31 92 ILE A O 1
ATOM 781 N N . SER A 1 93 ? 6.183 -5.110 13.581 1.00 73.12 93 SER A N 1
ATOM 782 C CA . SER A 1 93 ? 4.954 -4.485 14.072 1.00 73.12 93 SER A CA 1
ATOM 783 C C . SER A 1 93 ? 4.700 -4.779 15.560 1.00 73.12 93 SER A C 1
ATOM 785 O O . SER A 1 93 ? 5.205 -5.781 16.078 1.00 73.12 93 SER A O 1
ATOM 787 N N . PRO A 1 94 ? 3.902 -3.947 16.258 1.00 72.31 94 PRO A N 1
ATOM 788 C CA . PRO A 1 94 ? 3.515 -4.204 17.643 1.00 72.31 94 PRO A CA 1
ATOM 789 C C . PRO A 1 94 ? 2.797 -5.547 17.800 1.00 72.31 94 PRO A C 1
ATOM 791 O O . PRO A 1 94 ? 2.071 -5.983 16.907 1.00 72.31 94 PRO A O 1
ATOM 794 N N . LEU A 1 95 ? 2.945 -6.192 18.960 1.00 71.88 95 LEU A N 1
ATOM 795 C CA . LEU A 1 95 ? 2.416 -7.544 19.180 1.00 71.88 95 LEU A CA 1
ATOM 796 C C . LEU A 1 95 ? 0.894 -7.647 18.995 1.00 71.88 95 LEU A C 1
ATOM 798 O O . LEU A 1 95 ? 0.409 -8.674 18.523 1.00 71.88 95 LEU A O 1
ATOM 802 N N . PHE A 1 96 ? 0.142 -6.587 19.315 1.00 75.25 96 PHE A N 1
ATOM 803 C CA . PHE A 1 96 ? -1.320 -6.584 19.195 1.00 75.25 96 PHE A CA 1
ATOM 804 C C . PHE A 1 96 ? -1.807 -6.803 17.752 1.00 75.25 96 PHE A C 1
ATOM 806 O O . PHE A 1 96 ? -2.909 -7.313 17.551 1.00 75.25 96 PHE A O 1
ATOM 813 N N . VAL A 1 97 ? -0.979 -6.466 16.754 1.00 77.25 97 VAL A N 1
ATOM 814 C CA . VAL A 1 97 ? -1.278 -6.616 15.319 1.00 77.25 97 VAL A CA 1
ATOM 815 C C . VAL A 1 97 ? -1.439 -8.080 14.925 1.00 77.25 97 VAL A C 1
ATOM 817 O O . VAL A 1 97 ? -2.179 -8.377 13.993 1.00 77.25 97 VAL A O 1
ATOM 820 N N . PHE A 1 98 ? -0.777 -8.996 15.632 1.00 76.69 98 PHE A N 1
ATOM 821 C CA . PHE A 1 98 ? -0.838 -10.430 15.346 1.00 76.69 98 PHE A CA 1
ATOM 822 C C . PHE A 1 98 ? -2.038 -11.132 15.991 1.00 76.69 98 PHE A C 1
ATOM 824 O O . PHE A 1 98 ? -2.245 -12.322 15.757 1.00 76.69 98 PHE A O 1
ATOM 831 N N . GLY A 1 99 ? -2.817 -10.428 16.814 1.00 76.69 99 GLY A N 1
ATOM 832 C CA . GLY A 1 99 ? -4.075 -10.955 17.328 1.00 76.69 99 GLY A CA 1
ATOM 833 C C . GLY A 1 99 ? -5.240 -10.764 16.341 1.00 76.69 99 GLY A C 1
ATOM 834 O O . GLY A 1 99 ? -5.059 -10.174 15.279 1.00 76.69 99 GLY A O 1
ATOM 835 N N . PRO A 1 100 ? -6.443 -11.271 16.653 1.00 79.81 100 PRO A N 1
ATOM 836 C CA . PRO A 1 100 ? -7.628 -11.148 15.805 1.00 79.81 100 PRO A CA 1
ATOM 837 C C . PRO A 1 100 ? -8.138 -9.702 15.675 1.00 79.81 100 PRO A C 1
ATOM 839 O O . PRO A 1 100 ? -8.435 -9.018 16.661 1.00 79.81 100 PRO A O 1
ATOM 842 N N . TRP A 1 101 ? -8.313 -9.271 14.425 1.00 79.50 101 TRP A N 1
ATOM 843 C CA . TRP A 1 101 ? -8.899 -7.982 14.058 1.00 79.50 101 TRP A CA 1
ATOM 844 C C . TRP A 1 101 ? -10.396 -8.150 13.839 1.00 79.50 101 TRP A C 1
ATOM 846 O O . TRP A 1 101 ? -10.822 -9.036 13.101 1.00 79.50 101 TRP A O 1
ATOM 856 N N . THR A 1 102 ? -11.203 -7.302 14.470 1.00 77.81 102 THR A N 1
ATOM 857 C CA . THR A 1 102 ? -12.658 -7.312 14.286 1.00 77.81 102 THR A CA 1
ATOM 858 C C . THR A 1 102 ? -13.158 -5.901 14.013 1.00 77.81 102 THR A C 1
ATOM 860 O O . THR A 1 102 ? -12.884 -4.965 14.767 1.00 77.81 102 THR A O 1
ATOM 863 N N . GLN A 1 103 ? -13.914 -5.746 12.928 1.00 74.38 103 GLN A N 1
ATOM 864 C CA . GLN A 1 103 ? -14.636 -4.513 12.643 1.00 74.38 103 GLN A CA 1
ATOM 865 C C . GLN A 1 103 ? -15.982 -4.545 13.369 1.00 74.38 103 GLN A C 1
ATOM 867 O O . GLN A 1 103 ? -16.781 -5.458 13.173 1.00 74.38 103 GLN A O 1
ATOM 872 N N . THR A 1 104 ? -16.229 -3.548 14.217 1.00 73.62 104 THR A N 1
ATOM 873 C CA . THR A 1 104 ? -17.453 -3.467 15.033 1.00 73.62 104 THR A CA 1
ATOM 874 C C . THR A 1 104 ? -18.331 -2.261 14.688 1.00 73.62 104 THR A C 1
ATOM 876 O O . THR A 1 104 ? -19.441 -2.157 15.203 1.00 73.62 104 THR A O 1
ATOM 879 N N . GLY A 1 105 ? -17.867 -1.372 13.802 1.00 69.12 105 GLY A N 1
ATOM 880 C CA . GLY A 1 105 ? -18.595 -0.189 13.329 1.00 69.12 105 GLY A CA 1
ATOM 881 C C . GLY A 1 105 ? -19.525 -0.453 12.143 1.00 69.12 105 GLY A C 1
ATOM 882 O O . GLY A 1 105 ? -19.218 -1.278 11.285 1.00 69.12 105 GLY A O 1
ATOM 883 N N . ASN A 1 106 ? -20.632 0.301 12.076 1.00 62.81 106 ASN A N 1
ATOM 884 C CA . ASN A 1 106 ? -21.585 0.357 10.952 1.00 62.81 106 ASN A CA 1
ATOM 885 C C . ASN A 1 106 ? -22.178 -0.995 10.510 1.00 62.81 106 ASN A C 1
ATOM 887 O O . ASN A 1 106 ? -22.555 -1.155 9.353 1.00 62.81 106 ASN A O 1
ATOM 891 N N . VAL A 1 107 ? -22.276 -1.968 11.422 1.00 63.59 107 VAL A N 1
ATOM 892 C CA . VAL A 1 107 ? -22.799 -3.306 11.095 1.00 63.59 107 VAL A CA 1
ATOM 893 C C . VAL A 1 107 ? -24.313 -3.271 10.851 1.00 63.59 107 VAL A C 1
ATOM 895 O O . VAL A 1 107 ? -24.798 -3.918 9.930 1.00 63.59 107 VAL A O 1
ATOM 898 N N . LEU A 1 108 ? -25.068 -2.507 11.652 1.00 69.06 108 LEU A N 1
ATOM 899 C CA . LEU A 1 108 ? -26.519 -2.327 11.517 1.00 69.06 108 LEU A CA 1
ATOM 900 C C . LEU A 1 108 ? -26.920 -0.897 11.910 1.00 69.06 108 LEU A C 1
ATOM 902 O O . LEU A 1 108 ? -26.372 -0.338 12.856 1.00 69.06 108 LEU A O 1
ATOM 906 N N . ASN A 1 109 ? -27.933 -0.339 11.239 1.00 65.19 109 ASN A N 1
ATOM 907 C CA . ASN A 1 109 ? -28.360 1.063 11.399 1.00 65.19 109 ASN A CA 1
ATOM 908 C C . ASN A 1 109 ? -28.759 1.468 12.832 1.00 65.19 109 ASN A C 1
ATOM 910 O O . ASN A 1 109 ? -28.649 2.637 13.182 1.00 65.19 109 ASN A O 1
ATOM 914 N N . ASN A 1 110 ? -29.217 0.522 13.658 1.00 77.00 110 ASN A N 1
ATOM 915 C CA . ASN A 1 110 ? -29.712 0.780 15.018 1.00 77.00 110 ASN A CA 1
ATOM 916 C C . ASN A 1 110 ? -28.855 0.102 16.090 1.00 77.00 110 ASN A C 1
ATOM 918 O O . ASN A 1 110 ? -29.357 -0.258 17.153 1.00 77.00 110 ASN A O 1
ATOM 922 N N . GLN A 1 111 ? -27.584 -0.141 15.788 1.00 75.94 111 GLN A N 1
ATOM 923 C CA . GLN A 1 111 ? -26.698 -0.862 16.678 1.00 75.94 111 GLN A CA 1
ATOM 924 C C . GLN A 1 111 ? -25.438 -0.049 16.967 1.00 75.94 111 GLN A C 1
ATOM 926 O O . GLN A 1 111 ? -24.755 0.398 16.048 1.00 75.94 111 GLN A O 1
ATOM 931 N N . THR A 1 112 ? -25.100 0.092 18.248 1.00 81.88 112 THR A N 1
ATOM 932 C CA . THR A 1 112 ? -23.813 0.653 18.654 1.00 81.88 112 THR A CA 1
ATOM 933 C C . THR A 1 112 ? -22.711 -0.397 18.547 1.00 81.88 112 THR A C 1
ATOM 935 O O . THR A 1 112 ? -22.937 -1.605 18.631 1.00 81.88 112 THR A O 1
ATOM 938 N N . GLU A 1 113 ? -21.468 0.051 18.426 1.00 79.06 113 GLU A N 1
ATOM 939 C CA . GLU A 1 113 ? -20.327 -0.865 18.456 1.00 79.06 113 GLU A CA 1
ATOM 940 C C . GLU A 1 113 ? -20.218 -1.628 19.784 1.00 79.06 113 GLU A C 1
ATOM 942 O O . GLU A 1 113 ? -19.788 -2.782 19.800 1.00 79.06 113 GLU A O 1
ATOM 947 N N . ILE A 1 114 ? -20.642 -1.004 20.893 1.00 84.00 114 ILE A N 1
ATOM 948 C CA . ILE A 1 114 ? -20.687 -1.638 22.217 1.00 84.00 114 ILE A CA 1
ATOM 949 C C . ILE A 1 114 ? -21.633 -2.838 22.179 1.00 84.00 114 ILE A C 1
ATOM 951 O O . ILE A 1 114 ? -21.271 -3.906 22.667 1.00 84.00 114 ILE A O 1
ATOM 955 N N . ASP A 1 115 ? -22.791 -2.705 21.528 1.00 85.31 115 ASP A N 1
ATOM 956 C CA . ASP A 1 115 ? -23.736 -3.813 21.374 1.00 85.31 115 ASP A CA 1
ATOM 957 C C . ASP A 1 115 ? -23.119 -4.968 20.565 1.00 85.31 115 ASP A C 1
ATOM 959 O O . ASP A 1 115 ? -23.401 -6.133 20.834 1.00 85.31 115 ASP A O 1
ATOM 963 N N . VAL A 1 116 ? -22.276 -4.677 19.559 1.00 83.81 116 VAL A N 1
ATOM 964 C CA . VAL A 1 116 ? -21.585 -5.721 18.771 1.00 83.81 116 VAL A CA 1
ATOM 965 C C . VAL A 1 116 ? -20.627 -6.496 19.671 1.00 83.81 116 VAL A C 1
ATOM 967 O O . VAL A 1 116 ? -20.696 -7.725 19.726 1.00 83.81 116 VAL A O 1
ATOM 970 N N . VAL A 1 117 ? -19.780 -5.781 20.415 1.00 84.00 117 VAL A N 1
ATOM 971 C CA . VAL A 1 117 ? -18.802 -6.385 21.330 1.00 84.00 117 VAL A CA 1
ATOM 972 C C . VAL A 1 117 ? -19.504 -7.192 22.425 1.00 84.00 117 VAL A C 1
ATOM 974 O O . VAL A 1 117 ? -19.115 -8.328 22.692 1.00 84.00 117 VAL A O 1
ATOM 977 N N . GLN A 1 118 ? -20.583 -6.670 23.014 1.00 86.56 118 GLN A N 1
ATOM 978 C CA . GLN A 1 118 ? -21.353 -7.371 24.047 1.00 86.56 118 GLN A CA 1
ATOM 979 C C . GLN A 1 118 ? -21.925 -8.709 23.563 1.00 86.56 118 GLN A C 1
ATOM 981 O O . GLN A 1 118 ? -21.981 -9.657 24.343 1.00 86.56 118 GLN A O 1
ATOM 986 N N . ARG A 1 119 ? -22.302 -8.823 22.282 1.00 85.62 119 ARG A N 1
ATOM 987 C CA . ARG A 1 119 ? -22.759 -10.096 21.696 1.00 85.62 119 ARG A CA 1
ATOM 988 C C . ARG A 1 119 ? -21.623 -11.074 21.400 1.00 85.62 119 ARG A C 1
ATOM 990 O O . ARG A 1 119 ? -21.862 -12.276 21.385 1.00 85.62 119 ARG A O 1
ATOM 997 N N . MET A 1 120 ? -20.402 -10.586 21.190 1.00 86.12 120 MET A N 1
ATOM 998 C CA . MET A 1 120 ? -19.221 -11.419 20.932 1.00 86.12 120 MET A CA 1
ATOM 999 C C . MET A 1 120 ? -18.673 -12.084 22.203 1.00 86.12 120 MET A C 1
ATOM 1001 O O . MET A 1 120 ? -18.213 -13.224 22.137 1.00 86.12 120 MET A O 1
ATOM 1005 N N . ILE A 1 121 ? -18.776 -11.416 23.360 1.00 85.31 121 ILE A N 1
ATOM 1006 C CA . ILE A 1 121 ? -18.294 -11.923 24.660 1.00 85.31 121 ILE A CA 1
ATOM 1007 C C . ILE A 1 121 ? -18.846 -13.321 25.006 1.00 85.31 121 ILE A C 1
ATOM 1009 O O . ILE A 1 121 ? -18.037 -14.223 25.227 1.00 85.31 121 ILE A O 1
ATOM 1013 N N . PRO A 1 122 ? -20.175 -13.565 25.045 1.00 91.38 122 PRO A N 1
ATOM 1014 C CA . PRO A 1 122 ? -20.703 -14.886 25.395 1.00 91.38 122 PRO A CA 1
ATOM 1015 C C . PRO A 1 122 ? -20.386 -15.962 24.346 1.00 91.38 122 PRO A C 1
ATOM 1017 O O . PRO A 1 122 ? -20.428 -17.146 24.665 1.00 91.38 122 PRO A O 1
ATOM 1020 N N . LEU A 1 123 ? -20.052 -15.566 23.113 1.00 89.81 123 LEU A N 1
ATOM 1021 C CA . LEU A 1 123 ? -19.639 -16.468 22.033 1.00 89.81 123 LEU A CA 1
ATOM 1022 C C . LEU A 1 123 ? -18.141 -16.806 22.077 1.00 89.81 123 LEU A C 1
ATOM 1024 O O . LEU A 1 123 ? -17.671 -17.570 21.238 1.00 89.81 123 LEU A O 1
ATOM 1028 N N . ASN A 1 124 ? -17.394 -16.248 23.038 1.00 87.62 124 ASN A N 1
ATOM 1029 C CA . ASN A 1 124 ? -15.949 -16.428 23.175 1.00 87.62 124 ASN A CA 1
ATOM 1030 C C . ASN A 1 124 ? -15.176 -16.078 21.885 1.00 87.62 124 ASN A C 1
ATOM 1032 O O . ASN A 1 124 ? -14.197 -16.738 21.534 1.00 87.62 124 ASN A O 1
ATOM 1036 N N . ILE A 1 125 ? -15.636 -15.050 21.161 1.00 82.75 125 ILE A N 1
ATOM 1037 C CA . ILE A 1 125 ? -14.959 -14.536 19.965 1.00 82.75 125 ILE A CA 1
ATOM 1038 C C . ILE A 1 125 ? -13.824 -13.608 20.428 1.00 82.75 125 ILE A C 1
ATOM 1040 O O . ILE A 1 125 ? -14.102 -12.596 21.078 1.00 82.75 125 ILE A O 1
ATOM 1044 N N . PRO A 1 126 ? -12.552 -13.923 20.133 1.00 77.38 126 PRO A N 1
ATOM 1045 C CA . PRO A 1 126 ? -11.427 -13.118 20.590 1.00 77.38 126 PRO A CA 1
ATOM 1046 C C . PRO A 1 126 ? -11.299 -11.825 19.769 1.00 77.38 126 PRO A C 1
ATOM 1048 O O . PRO A 1 126 ? -11.454 -11.838 18.550 1.00 77.38 126 PRO A O 1
ATOM 1051 N N . ILE A 1 127 ? -10.972 -10.712 20.433 1.00 73.75 127 ILE A N 1
ATOM 1052 C CA . ILE A 1 127 ? -10.778 -9.395 19.808 1.00 73.75 127 ILE A CA 1
ATOM 1053 C C . ILE A 1 127 ? -9.535 -8.753 20.424 1.00 73.75 127 ILE A C 1
ATOM 1055 O O . ILE A 1 127 ? -9.493 -8.539 21.634 1.00 73.75 127 ILE A O 1
ATOM 1059 N N . THR A 1 128 ? -8.531 -8.428 19.608 1.00 68.69 128 THR A N 1
ATOM 1060 C CA . THR A 1 128 ? -7.343 -7.672 20.055 1.00 68.69 128 THR A CA 1
ATOM 1061 C C . THR A 1 128 ? -7.236 -6.309 19.394 1.00 68.69 128 THR A C 1
ATOM 1063 O O . THR A 1 128 ? -6.655 -5.401 19.979 1.00 68.69 128 THR A O 1
ATOM 1066 N N . VAL A 1 129 ? -7.811 -6.147 18.198 1.00 69.81 129 VAL A N 1
ATOM 1067 C CA . VAL A 1 129 ? -7.838 -4.873 17.473 1.00 69.81 129 VAL A CA 1
ATOM 1068 C C . VAL A 1 129 ? -9.262 -4.555 17.041 1.00 69.81 129 VAL A C 1
ATOM 1070 O O . VAL A 1 129 ? -9.913 -5.358 16.368 1.00 69.81 129 VAL A O 1
ATOM 1073 N N . ARG A 1 130 ? -9.725 -3.357 17.412 1.00 74.00 130 ARG A N 1
ATOM 1074 C CA . ARG A 1 130 ? -11.001 -2.784 16.975 1.00 74.00 130 ARG A CA 1
ATOM 1075 C C . ARG A 1 130 ? -10.740 -1.681 15.957 1.00 74.00 130 ARG A C 1
ATOM 1077 O O . ARG A 1 130 ? -10.125 -0.669 16.288 1.00 74.00 130 ARG A O 1
ATOM 1084 N N . ILE A 1 131 ? -11.273 -1.847 14.749 1.00 65.44 131 ILE A N 1
ATOM 1085 C CA . ILE A 1 131 ? -11.339 -0.772 13.752 1.00 65.44 131 ILE A CA 1
ATOM 1086 C C . ILE A 1 131 ? -12.732 -0.145 13.812 1.00 65.44 131 ILE A C 1
ATOM 1088 O O . ILE A 1 131 ? -13.740 -0.813 13.575 1.00 65.44 131 ILE A O 1
ATOM 1092 N N . GLY A 1 132 ? -12.774 1.149 14.122 1.00 61.94 132 GLY A N 1
ATOM 1093 C CA . GLY A 1 132 ? -13.965 1.976 13.961 1.00 61.94 132 G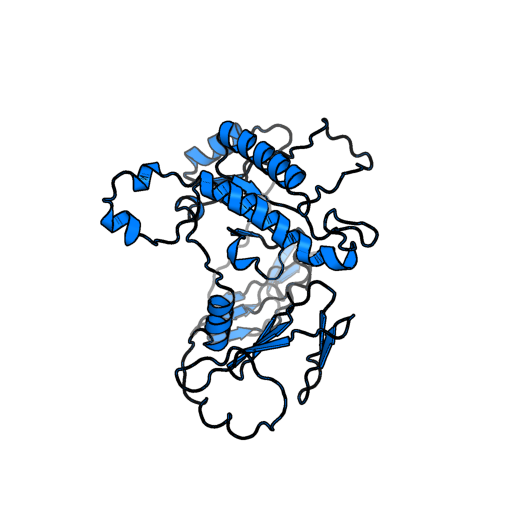LY A CA 1
ATOM 1094 C C . GLY A 1 132 ? -13.932 2.746 12.660 1.00 61.94 132 GLY A C 1
ATOM 1095 O O . GLY A 1 132 ? -12.865 3.153 12.207 1.00 61.94 132 GLY A O 1
ATOM 1096 N N . VAL A 1 133 ? -15.107 3.008 12.103 1.00 59.69 133 VAL A N 1
ATOM 1097 C CA . VAL A 1 133 ? -15.248 3.842 10.909 1.00 59.69 133 VAL A CA 1
ATOM 1098 C C . VAL A 1 133 ? -15.558 5.271 11.353 1.00 59.69 133 VAL A C 1
ATOM 1100 O O . VAL A 1 133 ? -16.706 5.706 11.328 1.00 59.69 133 VAL A O 1
ATOM 1103 N N . LEU A 1 134 ? -14.535 6.003 11.797 1.00 57.16 134 LEU A N 1
ATOM 1104 C CA . LEU A 1 134 ? -14.639 7.447 12.013 1.00 57.16 134 LEU A CA 1
ATOM 1105 C C . LEU A 1 134 ? -13.918 8.158 10.869 1.00 57.16 134 LEU A C 1
ATOM 1107 O O . LEU A 1 134 ? -12.693 8.218 10.838 1.00 57.16 134 LEU A O 1
ATOM 1111 N N . HIS A 1 135 ? -14.682 8.703 9.925 1.00 55.25 135 HIS A N 1
ATOM 1112 C CA . HIS A 1 135 ? -14.113 9.585 8.914 1.00 55.25 135 HIS A CA 1
ATOM 1113 C C . HIS A 1 135 ? -13.916 10.969 9.532 1.00 55.25 135 HIS A C 1
ATOM 1115 O O . HIS A 1 135 ? -14.888 11.644 9.878 1.00 55.25 135 HIS A O 1
ATOM 1121 N N . PHE A 1 136 ? -12.664 11.397 9.678 1.00 45.09 136 PHE A N 1
ATOM 1122 C CA . PHE A 1 136 ? -12.354 12.746 10.132 1.00 45.09 136 PHE A CA 1
ATOM 1123 C C . PHE A 1 136 ? -12.434 13.712 8.946 1.00 45.09 136 PHE A C 1
ATOM 1125 O O . PHE A 1 136 ? -11.493 13.843 8.164 1.00 45.09 136 PHE A O 1
ATOM 1132 N N . PHE A 1 137 ? -13.574 14.385 8.800 1.00 45.75 137 PHE A N 1
ATOM 1133 C CA . PHE A 1 137 ? -13.698 15.535 7.910 1.00 45.75 137 PHE A CA 1
ATOM 1134 C C . PHE A 1 137 ? -13.508 16.811 8.742 1.00 45.75 137 PHE A C 1
ATOM 1136 O O . PHE A 1 137 ? -14.304 17.048 9.651 1.00 45.75 137 PHE A O 1
ATOM 1143 N N . PRO A 1 138 ? -12.508 17.663 8.442 1.00 41.97 138 PRO A N 1
ATOM 1144 C CA . PRO A 1 138 ? -12.290 18.928 9.154 1.00 41.97 138 PRO A CA 1
ATOM 1145 C C . PRO A 1 138 ? -13.479 19.911 9.105 1.00 41.97 138 PRO A C 1
ATOM 1147 O O . PRO A 1 138 ? -13.472 20.924 9.797 1.00 41.97 138 PRO A O 1
ATOM 1150 N N . SER A 1 139 ? -14.505 19.628 8.296 1.00 36.16 139 SER A N 1
ATOM 1151 C CA . SER A 1 139 ? -15.770 20.362 8.221 1.00 36.16 139 SER A CA 1
ATOM 1152 C C . SER A 1 139 ? -16.932 19.366 8.176 1.00 36.16 139 SER A C 1
ATOM 1154 O O . SER A 1 139 ? -16.920 18.452 7.355 1.00 36.16 139 SER A O 1
ATOM 1156 N N . GLY A 1 140 ? -17.901 19.526 9.076 1.00 35.22 140 GLY A N 1
ATOM 1157 C CA . GLY A 1 140 ? -18.827 18.475 9.491 1.00 35.22 140 GLY A CA 1
ATOM 1158 C C . GLY A 1 140 ? -19.914 18.019 8.506 1.00 35.22 140 GLY A C 1
ATOM 1159 O O . GLY A 1 140 ? -20.096 18.554 7.419 1.00 35.22 140 GLY A O 1
ATOM 1160 N N . SER A 1 141 ? -20.654 17.020 9.006 1.00 40.31 141 SER A N 1
ATOM 1161 C CA . SER A 1 141 ? -21.859 16.339 8.498 1.00 40.31 141 SER A CA 1
ATOM 1162 C C . SER A 1 141 ? -21.818 15.774 7.073 1.00 40.31 141 SER A C 1
ATOM 1164 O O . SER A 1 141 ? -21.827 16.497 6.083 1.00 40.31 141 SER A O 1
ATOM 1166 N N . GLN A 1 142 ? -21.904 14.441 7.001 1.00 39.91 142 GLN A N 1
ATOM 1167 C CA . GLN A 1 142 ? -22.233 13.678 5.800 1.00 39.91 142 GLN A CA 1
ATOM 1168 C C . GLN A 1 142 ? -23.603 14.107 5.247 1.00 39.91 142 GLN A C 1
ATOM 1170 O O . GLN A 1 142 ? -24.653 13.703 5.743 1.00 39.91 142 GLN A O 1
ATOM 1175 N N . GLN A 1 143 ? -23.588 14.893 4.180 1.00 41.34 143 GLN A N 1
ATOM 1176 C CA . GLN A 1 143 ? -24.608 14.850 3.140 1.00 41.34 143 GLN A CA 1
ATOM 1177 C C . GLN A 1 143 ? -23.862 14.603 1.834 1.00 41.34 143 GLN A C 1
ATOM 1179 O O . GLN A 1 143 ? -22.829 15.228 1.595 1.00 41.34 143 GLN A O 1
ATOM 1184 N N . VAL A 1 144 ? -24.335 13.660 1.016 1.00 43.09 144 VAL A N 1
ATOM 1185 C CA . VAL A 1 144 ? -23.754 13.401 -0.307 1.00 43.09 144 VAL A CA 1
ATOM 1186 C C . VAL A 1 144 ? -24.041 14.616 -1.188 1.00 43.09 144 VAL A C 1
ATOM 1188 O O . VAL A 1 144 ? -25.070 14.726 -1.845 1.00 43.09 144 VAL A O 1
ATOM 1191 N N . VAL A 1 145 ? -23.108 15.553 -1.136 1.00 44.50 145 VAL A N 1
ATOM 1192 C CA . VAL A 1 145 ? -22.900 16.666 -2.050 1.00 44.50 145 VAL A CA 1
ATOM 1193 C C . VAL A 1 145 ? -21.504 16.437 -2.611 1.00 44.50 145 VAL A C 1
ATOM 1195 O O . VAL A 1 145 ? -20.650 15.879 -1.927 1.00 44.50 145 VAL A O 1
ATOM 1198 N N . ILE A 1 146 ? -21.255 16.825 -3.857 1.00 54.66 146 ILE A N 1
ATOM 1199 C CA . ILE A 1 146 ? -19.900 16.844 -4.417 1.00 54.66 146 ILE A CA 1
ATOM 1200 C C . ILE A 1 146 ? -18.990 17.601 -3.431 1.00 54.66 146 ILE A C 1
ATOM 1202 O O . ILE A 1 146 ? -19.123 18.813 -3.266 1.00 54.66 146 ILE A O 1
ATOM 1206 N N . LEU A 1 147 ? -18.115 16.875 -2.730 1.00 61.59 147 LEU A N 1
ATOM 1207 C CA . LEU A 1 147 ? -17.181 17.437 -1.760 1.00 61.59 147 LEU A CA 1
ATOM 1208 C C . LEU A 1 147 ? -15.930 17.896 -2.507 1.00 61.59 147 LEU A C 1
ATOM 1210 O O . LEU A 1 147 ? -15.242 17.094 -3.137 1.00 61.59 147 LEU A O 1
ATOM 1214 N N . PHE A 1 148 ? -15.613 19.185 -2.412 1.00 68.81 148 PHE A N 1
ATOM 1215 C CA . PHE A 1 148 ? -14.307 19.690 -2.817 1.00 68.81 148 PHE A CA 1
ATOM 1216 C C . PHE A 1 148 ? -13.334 19.502 -1.656 1.00 68.81 148 PHE A C 1
ATOM 1218 O O . PHE A 1 148 ? -13.488 20.117 -0.602 1.00 68.81 148 PHE A O 1
ATOM 1225 N N . VAL A 1 149 ? -12.332 18.648 -1.853 1.00 76.31 149 VAL A N 1
ATOM 1226 C CA . VAL A 1 149 ? -11.282 18.380 -0.865 1.00 76.31 149 VAL A CA 1
ATOM 1227 C C . VAL A 1 149 ? -9.952 18.960 -1.336 1.00 76.31 149 VAL A C 1
ATOM 1229 O O . VAL A 1 149 ? -9.575 18.833 -2.500 1.00 76.31 149 VAL A O 1
ATOM 1232 N N . GLY A 1 150 ? -9.235 19.621 -0.428 1.00 82.31 150 GLY A N 1
ATOM 1233 C CA . GLY A 1 150 ? -7.879 20.102 -0.682 1.00 82.31 150 GLY A CA 1
ATOM 1234 C C . GLY A 1 150 ? -6.848 18.990 -0.486 1.00 82.31 150 GLY A C 1
ATOM 1235 O O . GLY A 1 150 ? -6.939 18.215 0.468 1.00 82.31 150 GLY A O 1
ATOM 1236 N N . SER A 1 151 ? -5.838 18.923 -1.356 1.00 86.31 151 SER A N 1
ATOM 1237 C CA . SER A 1 151 ? -4.674 18.065 -1.116 1.00 86.31 151 SER A CA 1
ATOM 1238 C C . SER A 1 151 ? -3.664 18.794 -0.235 1.00 86.31 151 SER A C 1
ATOM 1240 O O . SER A 1 151 ? -3.258 19.913 -0.542 1.00 86.31 151 SER A O 1
ATOM 1242 N N . ILE A 1 152 ? -3.241 18.149 0.850 1.00 92.38 152 ILE A N 1
ATOM 1243 C CA . ILE A 1 152 ? -2.167 18.650 1.710 1.00 92.38 152 ILE A CA 1
ATOM 1244 C C . ILE A 1 152 ? -0.849 18.470 0.960 1.00 92.38 152 ILE A C 1
ATOM 1246 O O . ILE A 1 152 ? -0.550 17.377 0.486 1.00 92.38 152 ILE A O 1
ATOM 1250 N N . ASP A 1 153 ? -0.055 19.527 0.851 1.00 94.50 153 ASP A N 1
ATOM 1251 C CA . ASP A 1 153 ? 1.232 19.466 0.168 1.00 94.50 153 ASP A CA 1
ATOM 1252 C C . ASP A 1 153 ? 2.355 19.030 1.119 1.00 94.50 153 ASP A C 1
ATOM 1254 O O . ASP A 1 153 ? 2.949 19.850 1.815 1.00 94.50 153 ASP A O 1
ATOM 1258 N N . PHE A 1 154 ? 2.682 17.737 1.131 1.00 94.44 154 PHE A N 1
ATOM 1259 C CA . PHE A 1 154 ? 3.748 17.187 1.981 1.00 94.44 154 PHE A CA 1
ATOM 1260 C C . PHE A 1 154 ? 5.169 17.572 1.546 1.00 94.44 154 PHE A C 1
ATOM 1262 O O . PHE A 1 154 ? 6.121 17.284 2.270 1.00 94.44 154 PHE A O 1
ATOM 1269 N N . SER A 1 155 ? 5.341 18.251 0.404 1.00 94.62 155 SER A N 1
ATOM 1270 C CA . SER A 1 155 ? 6.623 18.894 0.086 1.00 94.62 155 SER A CA 1
ATOM 1271 C C . SER A 1 155 ? 6.856 20.159 0.926 1.00 94.62 155 SER A C 1
ATOM 1273 O O . SER A 1 155 ? 8.003 20.549 1.161 1.00 94.62 155 SER A O 1
ATOM 1275 N N . ASN A 1 156 ? 5.780 20.759 1.452 1.00 96.25 156 ASN A N 1
ATOM 1276 C CA . ASN A 1 156 ? 5.838 21.891 2.363 1.00 96.25 156 ASN A CA 1
ATOM 1277 C C . ASN A 1 156 ? 5.975 21.396 3.809 1.00 96.25 156 ASN A C 1
ATOM 1279 O O . ASN A 1 156 ? 5.041 20.836 4.387 1.00 96.25 156 ASN A O 1
ATOM 1283 N N . LYS A 1 157 ? 7.120 21.683 4.436 1.00 95.06 157 LYS A N 1
ATOM 1284 C CA . LYS A 1 157 ? 7.404 21.279 5.824 1.00 95.06 157 LYS A CA 1
ATOM 1285 C C . LYS A 1 157 ? 6.343 21.752 6.822 1.00 95.06 157 LYS A C 1
ATOM 1287 O O . LYS A 1 157 ? 6.017 21.011 7.742 1.00 95.06 157 LYS A O 1
ATOM 1292 N N . ASN A 1 158 ? 5.773 22.944 6.642 1.00 95.62 158 ASN A N 1
ATOM 1293 C CA . ASN A 1 158 ? 4.748 23.462 7.553 1.00 95.62 158 ASN A CA 1
ATOM 1294 C C . ASN A 1 158 ? 3.428 22.692 7.420 1.00 95.62 158 ASN A C 1
ATOM 1296 O O . ASN A 1 158 ? 2.762 22.446 8.422 1.00 95.62 158 ASN A O 1
ATOM 1300 N N . ALA A 1 159 ? 3.064 22.280 6.204 1.00 94.94 159 ALA A N 1
ATOM 1301 C CA . ALA A 1 159 ? 1.877 21.463 5.968 1.00 94.94 159 ALA A CA 1
ATOM 1302 C C . ALA A 1 159 ? 2.065 20.033 6.504 1.00 94.94 159 ALA A C 1
ATOM 1304 O O . ALA A 1 159 ? 1.152 19.485 7.121 1.00 94.94 159 ALA A O 1
ATOM 1305 N N . ALA A 1 160 ? 3.266 19.465 6.345 1.00 93.69 160 ALA A N 1
ATOM 1306 C CA . ALA A 1 160 ? 3.630 18.185 6.944 1.00 93.69 160 ALA A CA 1
ATOM 1307 C C . ALA A 1 160 ? 3.534 18.233 8.481 1.00 93.69 160 ALA A C 1
ATOM 1309 O O . ALA A 1 160 ? 2.841 17.408 9.071 1.00 93.69 160 ALA A O 1
ATOM 1310 N N . LEU A 1 161 ? 4.133 19.245 9.122 1.00 92.25 161 LEU A N 1
ATOM 1311 C CA . LEU A 1 161 ? 4.051 19.455 10.576 1.00 92.25 161 LEU A CA 1
ATOM 1312 C C . LEU A 1 161 ? 2.609 19.659 11.056 1.00 92.25 161 LEU A C 1
ATOM 1314 O O . LEU A 1 161 ? 2.210 19.109 12.082 1.00 92.25 161 LEU A O 1
ATOM 1318 N N . TRP A 1 162 ? 1.809 20.425 10.310 1.00 94.00 162 TRP A N 1
ATOM 1319 C CA . TRP A 1 162 ? 0.391 20.595 10.613 1.00 94.00 162 TRP A CA 1
ATOM 1320 C C . TRP A 1 162 ? -0.346 19.250 10.604 1.00 94.00 162 TRP A C 1
ATOM 1322 O O . TRP A 1 162 ? -1.080 18.954 11.543 1.00 94.00 162 TRP A O 1
ATOM 1332 N N . TYR A 1 163 ? -0.098 18.398 9.605 1.00 93.12 163 TYR A N 1
ATOM 1333 C CA . TYR A 1 163 ? -0.719 17.075 9.526 1.00 93.12 163 TYR A CA 1
ATOM 1334 C C . TYR A 1 163 ? -0.260 16.140 10.655 1.00 93.12 163 TYR A C 1
ATOM 1336 O O . TYR A 1 163 ? -1.080 15.442 11.248 1.00 93.12 163 TYR A O 1
ATOM 1344 N N . GLN A 1 164 ? 1.026 16.179 11.024 1.00 90.38 164 GLN A N 1
ATOM 1345 C CA . GLN A 1 164 ? 1.541 15.441 12.184 1.00 90.38 164 GLN A CA 1
ATOM 1346 C C . GLN A 1 164 ? 0.835 15.851 13.482 1.00 90.38 164 GLN A C 1
ATOM 1348 O O . GLN A 1 164 ? 0.523 14.991 14.301 1.00 90.38 164 GLN A O 1
ATOM 1353 N N . LYS A 1 165 ? 0.501 17.138 13.650 1.00 90.06 165 LYS A N 1
ATOM 1354 C CA . LYS A 1 165 ? -0.291 17.608 14.795 1.00 90.06 165 LYS A CA 1
ATOM 1355 C C . LYS A 1 165 ? -1.720 17.045 14.800 1.00 90.06 165 LYS A C 1
ATOM 1357 O O . LYS A 1 165 ? -2.256 16.772 15.862 1.00 90.06 165 LYS A O 1
ATOM 1362 N N . GLN A 1 166 ? -2.347 16.837 13.644 1.00 90.44 166 GLN A N 1
ATOM 1363 C CA . GLN A 1 166 ? -3.673 16.197 13.602 1.00 90.44 166 GLN A CA 1
ATOM 1364 C C . GLN A 1 166 ? -3.602 14.724 14.037 1.00 90.44 166 GLN A C 1
ATOM 1366 O O . GLN A 1 166 ? -4.474 14.234 14.750 1.00 90.44 166 GLN A O 1
ATOM 1371 N N . ILE A 1 167 ? -2.523 14.027 13.672 1.00 88.75 167 ILE A N 1
ATOM 1372 C CA . ILE A 1 167 ? -2.260 12.661 14.146 1.00 88.75 167 ILE A CA 1
ATOM 1373 C C . ILE A 1 167 ? -1.983 12.651 15.654 1.00 88.75 167 ILE A C 1
ATOM 1375 O O . ILE A 1 167 ? -2.482 11.777 16.355 1.00 88.75 167 ILE A O 1
ATOM 1379 N N . GLN A 1 168 ? -1.237 13.638 16.158 1.00 85.50 168 GLN A N 1
ATOM 1380 C CA . GLN A 1 168 ? -1.003 13.827 17.591 1.00 85.50 168 GLN A CA 1
ATOM 1381 C C . GLN A 1 168 ? -2.316 13.900 18.370 1.00 85.50 168 GLN A C 1
ATOM 1383 O O . GLN A 1 168 ? -2.489 13.179 19.343 1.00 85.50 168 GLN A O 1
ATOM 1388 N N . GLU A 1 169 ? -3.258 14.724 17.911 1.00 87.69 169 GLU A N 1
ATOM 1389 C CA . GLU A 1 169 ? -4.569 14.863 18.549 1.00 87.69 169 GLU A CA 1
ATOM 1390 C C . GLU A 1 169 ? -5.324 13.520 18.576 1.00 87.69 169 GLU A C 1
ATOM 1392 O O . GLU A 1 169 ? -5.943 13.179 19.581 1.00 87.69 169 GLU A O 1
ATOM 1397 N N . SER A 1 170 ? -5.216 12.701 17.522 1.00 85.44 170 SER A N 1
ATOM 1398 C CA . SER A 1 170 ? -5.771 11.339 17.512 1.00 85.44 170 SER A CA 1
ATOM 1399 C C . SER A 1 170 ? -5.101 10.419 18.541 1.00 85.44 170 SER A C 1
ATOM 1401 O O . SER A 1 170 ? -5.773 9.592 19.157 1.00 85.44 170 SER A O 1
ATOM 1403 N N . ILE A 1 171 ? -3.788 10.529 18.729 1.00 84.50 171 ILE A N 1
ATOM 1404 C CA . ILE A 1 171 ? -3.064 9.743 19.735 1.00 84.50 171 ILE A CA 1
ATOM 1405 C C . ILE A 1 171 ? -3.468 10.175 21.146 1.00 84.50 171 ILE A C 1
ATOM 1407 O O . ILE A 1 171 ? -3.730 9.321 21.989 1.00 84.50 171 ILE A O 1
ATOM 1411 N N . ASP A 1 172 ? -3.588 11.482 21.386 1.00 85.06 172 ASP A N 1
ATOM 1412 C CA . ASP A 1 172 ? -3.987 12.047 22.681 1.00 85.06 172 ASP A CA 1
ATOM 1413 C C . ASP A 1 172 ? -5.408 11.613 23.087 1.00 85.06 172 ASP A C 1
ATOM 1415 O O . ASP A 1 172 ? -5.718 11.505 24.273 1.00 85.06 172 ASP A O 1
ATOM 1419 N N . LEU A 1 173 ? -6.264 11.304 22.105 1.00 85.88 173 LEU A N 1
ATOM 1420 C CA . LEU A 1 173 ? -7.591 10.710 22.308 1.00 85.88 173 LEU A CA 1
ATOM 1421 C C . LEU A 1 173 ? -7.560 9.199 22.613 1.00 85.88 173 LEU A C 1
ATOM 1423 O O . LEU A 1 173 ? -8.607 8.612 22.887 1.00 85.88 173 LEU A O 1
ATOM 1427 N N . GLY A 1 174 ? -6.385 8.565 22.588 1.00 85.19 174 GLY A N 1
ATOM 1428 C CA . GLY A 1 174 ? -6.184 7.157 22.932 1.00 85.19 174 GLY A CA 1
ATOM 1429 C C . GLY A 1 174 ? -6.247 6.184 21.751 1.00 85.19 174 GLY A C 1
ATOM 1430 O O . GLY A 1 174 ? -6.380 4.981 21.968 1.00 85.19 174 GLY A O 1
ATOM 1431 N N . HIS A 1 175 ? -6.165 6.659 20.504 1.00 85.56 175 HIS A N 1
ATOM 1432 C CA . HIS A 1 175 ? -6.092 5.766 19.345 1.00 85.56 175 HIS A CA 1
ATOM 1433 C C . HIS A 1 175 ? -4.700 5.125 19.221 1.00 85.56 175 HIS A C 1
ATOM 1435 O O . HIS A 1 175 ? -3.687 5.813 19.300 1.00 85.56 175 HIS A O 1
ATOM 1441 N N . ASN A 1 176 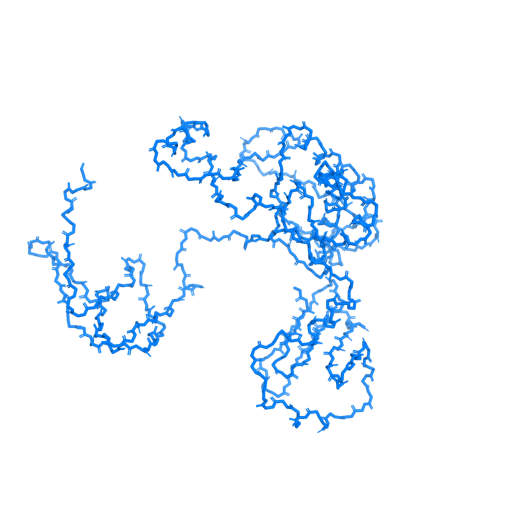? -4.643 3.816 18.948 1.00 85.38 176 ASN A N 1
ATOM 1442 C CA . ASN A 1 176 ? -3.393 3.073 18.697 1.00 85.38 176 ASN A CA 1
ATOM 1443 C C . ASN A 1 176 ? -3.055 2.934 17.206 1.00 85.38 176 ASN A C 1
ATOM 1445 O O . ASN A 1 176 ? -2.101 2.251 16.836 1.00 85.38 176 ASN A O 1
ATOM 1449 N N . GLY A 1 177 ? -3.851 3.543 16.332 1.00 86.44 177 GLY A N 1
ATOM 1450 C CA . GLY A 1 177 ? -3.611 3.479 14.905 1.00 86.44 177 GLY A CA 1
ATOM 1451 C C . GLY A 1 177 ? -4.779 3.932 14.051 1.00 86.44 177 GLY A C 1
ATOM 1452 O O . GLY A 1 177 ? -5.856 4.235 14.565 1.00 86.44 177 GLY A O 1
ATOM 1453 N N . PHE A 1 178 ? -4.554 3.981 12.739 1.00 87.25 178 PHE A N 1
ATOM 1454 C CA . PHE A 1 178 ? -5.564 4.388 11.765 1.00 87.25 178 PHE A CA 1
ATOM 1455 C C . PHE A 1 178 ? -5.264 3.889 10.343 1.00 87.25 178 PHE A C 1
ATOM 1457 O O . PHE A 1 178 ? -4.142 3.502 10.005 1.00 87.25 178 PHE A O 1
ATOM 1464 N N . MET A 1 179 ? -6.283 3.933 9.486 1.00 87.44 179 MET A N 1
ATOM 1465 C CA . MET A 1 179 ? -6.127 3.720 8.050 1.00 87.44 179 MET A CA 1
ATOM 1466 C C . MET A 1 179 ? -5.553 4.985 7.403 1.00 87.44 179 MET A C 1
ATOM 1468 O O . MET A 1 179 ? -6.182 6.042 7.420 1.00 87.44 179 MET A O 1
ATOM 1472 N N . LEU A 1 180 ? -4.365 4.874 6.811 1.00 89.62 180 LEU A N 1
ATOM 1473 C CA . LEU A 1 180 ? -3.736 5.942 6.041 1.00 89.62 180 LEU A CA 1
ATOM 1474 C C . LEU A 1 180 ? -4.113 5.799 4.561 1.00 89.62 180 LEU A C 1
ATOM 1476 O O . LEU A 1 180 ? -3.354 5.250 3.761 1.00 89.62 180 LEU A O 1
ATOM 1480 N N . ASP A 1 181 ? -5.314 6.264 4.234 1.00 86.88 181 ASP A N 1
ATOM 1481 C CA . ASP A 1 181 ? -5.955 6.071 2.930 1.00 86.88 181 ASP A CA 1
ATOM 1482 C C . ASP A 1 181 ? -5.505 7.091 1.853 1.00 86.88 181 ASP A C 1
ATOM 1484 O O . ASP A 1 181 ? -4.885 8.123 2.161 1.00 86.88 181 ASP A O 1
ATOM 1488 N N . PHE A 1 182 ? -5.867 6.807 0.597 1.00 86.88 182 PHE A N 1
ATOM 1489 C CA . PHE A 1 182 ? -5.702 7.602 -0.623 1.00 86.88 182 PHE A CA 1
ATOM 1490 C C . PHE A 1 182 ? -4.249 7.816 -1.102 1.00 86.88 182 PHE A C 1
ATOM 1492 O O . PHE A 1 182 ? -3.304 7.098 -0.757 1.00 86.88 182 PHE A O 1
ATOM 1499 N N . ARG A 1 183 ? -4.095 8.906 -1.877 1.00 81.81 183 ARG A N 1
ATOM 1500 C CA . ARG A 1 183 ? -2.886 9.548 -2.421 1.00 81.81 183 ARG A CA 1
ATOM 1501 C C . ARG A 1 183 ? -2.380 9.036 -3.765 1.00 81.81 183 ARG A C 1
ATOM 1503 O O . ARG A 1 183 ? -1.334 9.469 -4.227 1.00 81.81 183 ARG A O 1
ATOM 1510 N N . GLU A 1 184 ? -3.189 8.243 -4.439 1.00 83.50 184 GLU A N 1
ATOM 1511 C CA . GLU A 1 184 ? -3.106 7.883 -5.853 1.00 83.50 184 GLU A CA 1
ATOM 1512 C C . GLU A 1 184 ? -3.788 8.912 -6.783 1.00 83.50 184 GLU A C 1
ATOM 1514 O O . GLU A 1 184 ? -3.837 8.719 -7.993 1.00 83.50 184 GLU A O 1
ATOM 1519 N N . TYR A 1 185 ? -4.299 10.026 -6.237 1.00 86.25 185 TYR A N 1
ATOM 1520 C CA . TYR A 1 185 ? -5.104 11.030 -6.956 1.00 86.25 185 TYR A CA 1
ATOM 1521 C C . TYR A 1 185 ? -4.428 12.403 -7.112 1.00 86.25 185 TYR A C 1
ATOM 1523 O O . TYR A 1 185 ? -5.118 13.409 -7.277 1.00 86.25 185 TYR A O 1
ATOM 1531 N N . THR A 1 186 ? -3.095 12.501 -7.032 1.00 89.19 186 THR A N 1
ATOM 1532 C CA . THR A 1 186 ? -2.399 13.787 -7.229 1.00 89.19 186 THR A CA 1
ATOM 1533 C C . THR A 1 186 ? -2.784 14.401 -8.584 1.00 89.19 186 THR A C 1
ATOM 1535 O O . THR A 1 186 ? -2.542 13.759 -9.613 1.00 89.19 186 THR A O 1
ATOM 1538 N N . PRO A 1 187 ? -3.365 15.620 -8.616 1.00 87.56 187 PRO A N 1
ATOM 1539 C CA . PRO A 1 187 ? -3.814 16.232 -9.861 1.00 87.56 187 PRO A CA 1
ATOM 1540 C C . PRO A 1 187 ? -2.646 16.520 -10.800 1.00 87.56 187 PRO A C 1
ATOM 1542 O O . PRO A 1 187 ? -1.659 17.133 -10.406 1.00 87.56 187 PRO A O 1
ATOM 1545 N N . VAL A 1 188 ? -2.771 16.152 -12.073 1.00 87.12 188 VAL A N 1
ATOM 1546 C CA . VAL A 1 188 ? -1.691 16.320 -13.065 1.00 87.12 188 VAL A CA 1
ATOM 1547 C C . VAL A 1 188 ? -1.270 17.780 -13.278 1.00 87.12 188 VAL A C 1
ATOM 1549 O O . VAL A 1 188 ? -0.127 18.044 -13.636 1.00 87.12 188 VAL A O 1
ATOM 1552 N N . ASN A 1 189 ? -2.178 18.726 -13.030 1.00 89.50 189 ASN A N 1
ATOM 1553 C CA . ASN A 1 189 ? -1.969 20.167 -13.166 1.00 89.50 189 ASN A CA 1
ATOM 1554 C C . ASN A 1 189 ? -1.635 20.874 -11.839 1.00 89.50 189 ASN A C 1
ATOM 1556 O O . ASN A 1 189 ? -1.578 22.103 -11.815 1.00 89.50 189 ASN A O 1
ATOM 1560 N N . SER A 1 190 ? -1.449 20.138 -10.737 1.00 92.25 190 SER A N 1
ATOM 1561 C CA . SER A 1 190 ? -1.008 20.745 -9.479 1.00 92.25 190 SER A CA 1
ATOM 1562 C C . SER A 1 190 ? 0.458 21.164 -9.552 1.00 92.25 190 SER A C 1
ATOM 1564 O O . SER A 1 190 ? 1.238 20.583 -10.307 1.00 92.25 190 SER A O 1
ATOM 1566 N N . ILE A 1 191 ? 0.839 22.129 -8.720 1.00 94.75 191 ILE A N 1
ATOM 1567 C CA . ILE A 1 191 ? 2.232 22.515 -8.497 1.00 94.75 191 ILE A CA 1
ATOM 1568 C C . ILE A 1 191 ? 2.488 22.393 -6.999 1.00 94.75 191 ILE A C 1
ATOM 1570 O O . ILE A 1 191 ? 1.778 23.004 -6.198 1.00 94.75 191 ILE A O 1
ATOM 1574 N N . SER A 1 192 ? 3.470 21.578 -6.631 1.00 94.94 192 SER A N 1
ATOM 1575 C CA . SER A 1 192 ? 3.911 21.425 -5.246 1.00 94.94 192 SER A CA 1
ATOM 1576 C C . SER A 1 192 ? 4.856 22.556 -4.835 1.00 94.94 192 SER A C 1
ATOM 1578 O O . SER A 1 192 ? 5.478 23.206 -5.671 1.00 94.94 192 SER A O 1
ATOM 1580 N N . SER A 1 193 ? 5.000 22.793 -3.533 1.00 96.25 193 SER A N 1
ATOM 1581 C CA . SER A 1 193 ? 5.863 23.845 -2.983 1.00 96.25 193 SER A CA 1
ATOM 1582 C C . SER A 1 193 ? 7.348 23.657 -3.302 1.00 96.25 193 SER A C 1
ATOM 1584 O O . SER A 1 193 ? 8.095 24.629 -3.304 1.00 96.25 193 SER A O 1
ATOM 1586 N N . ASN A 1 194 ? 7.772 22.426 -3.600 1.00 95.06 194 ASN A N 1
ATOM 1587 C CA . ASN A 1 194 ? 9.105 22.112 -4.113 1.00 95.06 194 ASN A CA 1
ATOM 1588 C C . ASN A 1 194 ? 9.207 22.208 -5.647 1.00 95.06 194 ASN A C 1
ATOM 1590 O O . ASN A 1 194 ? 10.112 21.616 -6.227 1.00 95.06 194 ASN A O 1
ATOM 1594 N N . GLU A 1 195 ? 8.263 22.903 -6.286 1.00 95.81 195 GLU A N 1
ATOM 1595 C CA . GLU A 1 195 ? 8.202 23.199 -7.724 1.00 95.81 195 GLU A CA 1
ATOM 1596 C C . GLU A 1 195 ? 7.933 21.991 -8.634 1.00 95.81 195 GLU A C 1
ATOM 1598 O O . GLU A 1 195 ? 7.779 22.158 -9.843 1.00 95.81 195 GLU A O 1
ATOM 1603 N N . MET A 1 196 ? 7.802 20.784 -8.076 1.00 92.31 196 MET A N 1
ATOM 1604 C CA . MET A 1 196 ? 7.424 19.605 -8.851 1.00 92.31 196 MET A CA 1
ATOM 1605 C C . MET A 1 196 ? 6.017 19.779 -9.427 1.00 92.31 196 MET A C 1
ATOM 1607 O O . MET A 1 196 ? 5.059 20.111 -8.718 1.00 92.31 196 MET A O 1
ATOM 1611 N N . SER A 1 197 ? 5.889 19.500 -10.721 1.00 92.44 197 SER A N 1
ATOM 1612 C CA . SER A 1 197 ? 4.592 19.382 -11.380 1.00 92.44 197 SER A CA 1
ATOM 1613 C C . SER A 1 197 ? 3.799 18.195 -10.828 1.00 92.44 197 SER A C 1
ATOM 1615 O O . SER A 1 197 ? 4.354 17.246 -10.268 1.00 92.44 197 SER A O 1
ATOM 1617 N N . GLY A 1 198 ? 2.485 18.197 -11.041 1.00 90.06 198 GLY A N 1
ATOM 1618 C CA . GLY A 1 198 ? 1.611 17.096 -10.641 1.00 90.06 198 GLY A CA 1
ATOM 1619 C C . GLY A 1 198 ? 2.060 15.739 -11.184 1.00 90.06 198 GLY A C 1
ATOM 1620 O O . GLY A 1 198 ? 2.026 14.753 -10.457 1.00 90.06 198 GLY A O 1
ATOM 1621 N N . LEU A 1 199 ? 2.563 15.693 -12.423 1.00 88.44 199 LEU A N 1
ATOM 1622 C CA . LEU A 1 199 ? 3.095 14.471 -13.044 1.00 88.44 199 LEU A CA 1
ATOM 1623 C C . LEU A 1 199 ? 4.356 13.944 -12.349 1.00 88.44 199 LEU A C 1
ATOM 1625 O O . LEU A 1 199 ? 4.527 12.737 -12.198 1.00 88.44 199 LEU A O 1
ATOM 1629 N N . GLU A 1 200 ? 5.235 14.841 -11.910 1.00 88.75 200 GLU A N 1
ATOM 1630 C CA . GLU A 1 200 ? 6.448 14.489 -11.167 1.00 88.75 200 GLU A CA 1
ATOM 1631 C C . GLU A 1 200 ? 6.132 14.023 -9.753 1.00 88.75 200 GLU A C 1
ATOM 1633 O O . GLU A 1 200 ? 6.737 13.070 -9.248 1.00 88.75 200 GLU A O 1
ATOM 1638 N N . MET A 1 201 ? 5.189 14.718 -9.121 1.00 91.31 201 MET A N 1
ATOM 1639 C CA . MET A 1 201 ? 4.800 14.489 -7.744 1.00 91.31 201 MET A CA 1
ATOM 1640 C C . MET A 1 201 ? 3.912 13.253 -7.602 1.00 91.31 201 MET A C 1
ATOM 1642 O O . MET A 1 201 ? 3.985 12.610 -6.568 1.00 91.31 201 MET A O 1
ATOM 1646 N N . HIS A 1 202 ? 3.130 12.863 -8.613 1.00 91.19 202 HIS A N 1
ATOM 1647 C CA . HIS A 1 202 ? 2.095 11.828 -8.498 1.00 91.19 202 HIS A CA 1
ATOM 1648 C C . HIS A 1 202 ? 2.548 10.546 -7.782 1.00 91.19 202 HIS A C 1
ATOM 1650 O O . HIS A 1 202 ? 2.007 10.205 -6.732 1.00 91.19 202 HIS A O 1
ATOM 1656 N N . ASN A 1 203 ? 3.592 9.870 -8.271 1.00 89.75 203 ASN A N 1
ATOM 1657 C CA . ASN A 1 203 ? 4.090 8.672 -7.587 1.00 89.75 203 ASN A CA 1
ATOM 1658 C C . ASN A 1 203 ? 4.977 8.993 -6.370 1.00 89.75 203 ASN A C 1
ATOM 1660 O O . ASN A 1 203 ? 5.127 8.160 -5.476 1.00 89.75 203 ASN A O 1
ATOM 1664 N N . HIS A 1 204 ? 5.595 10.178 -6.327 1.00 89.19 204 HIS A N 1
ATOM 1665 C CA . HIS A 1 204 ? 6.474 10.587 -5.227 1.00 89.19 204 HIS A CA 1
ATOM 1666 C C . HIS A 1 204 ? 5.695 10.973 -3.959 1.00 89.19 204 HIS A C 1
ATOM 1668 O O . HIS A 1 204 ? 6.162 10.756 -2.839 1.00 89.19 204 HIS A O 1
ATOM 1674 N N . PHE A 1 205 ? 4.481 11.492 -4.134 1.00 90.88 205 PHE A N 1
ATOM 1675 C CA . PHE A 1 205 ? 3.621 12.028 -3.090 1.00 90.88 205 PHE A CA 1
ATOM 1676 C C . PHE A 1 205 ? 3.349 10.996 -1.996 1.00 90.88 205 PHE A C 1
ATOM 1678 O O . PHE A 1 205 ? 3.431 11.310 -0.810 1.00 90.88 205 PHE A O 1
ATOM 1685 N N . ILE A 1 206 ? 3.083 9.748 -2.391 1.00 90.44 206 ILE A N 1
ATOM 1686 C CA . ILE A 1 206 ? 2.820 8.636 -1.469 1.00 90.44 206 ILE A CA 1
ATOM 1687 C C . ILE A 1 206 ? 4.001 8.438 -0.507 1.00 90.44 206 ILE A C 1
ATOM 1689 O O . ILE A 1 206 ? 3.801 8.229 0.690 1.00 90.44 206 ILE A O 1
ATOM 1693 N N . GLY A 1 207 ? 5.233 8.557 -1.012 1.00 89.12 207 GLY A N 1
ATOM 1694 C CA . GLY A 1 207 ? 6.446 8.461 -0.204 1.00 89.12 207 GLY A CA 1
ATOM 1695 C C . GLY A 1 207 ? 6.552 9.589 0.824 1.00 89.12 207 GLY A C 1
ATOM 1696 O O . GLY A 1 207 ? 6.795 9.312 1.996 1.00 89.12 207 GLY A O 1
ATOM 1697 N N . LEU A 1 208 ? 6.313 10.843 0.419 1.00 91.88 208 LEU A N 1
ATOM 1698 C CA . LEU A 1 208 ? 6.326 12.002 1.327 1.00 91.88 208 LEU A CA 1
ATOM 1699 C C . LEU A 1 208 ? 5.239 11.907 2.403 1.00 91.88 208 LEU A C 1
ATOM 1701 O O . LEU A 1 208 ? 5.492 12.205 3.572 1.00 91.88 208 LEU A O 1
ATOM 1705 N N . TYR A 1 209 ? 4.047 11.454 2.020 1.00 92.00 209 TYR A N 1
ATOM 1706 C CA . TYR A 1 209 ? 2.922 11.262 2.925 1.00 92.00 209 TYR A CA 1
ATOM 1707 C C . TYR A 1 209 ? 3.223 10.205 3.989 1.00 92.00 209 TYR A C 1
ATOM 1709 O O . TYR A 1 209 ? 3.168 10.493 5.184 1.00 92.00 209 TYR A O 1
ATOM 1717 N N . GLN A 1 210 ? 3.620 9.003 3.565 1.00 91.19 210 GLN A N 1
ATOM 1718 C CA . GLN A 1 210 ? 3.936 7.907 4.482 1.00 91.19 210 GLN A CA 1
ATOM 1719 C C . GLN A 1 210 ? 5.152 8.227 5.348 1.00 91.19 210 GLN A C 1
ATOM 1721 O O . GLN A 1 210 ? 5.143 7.914 6.534 1.00 91.19 210 GLN A O 1
ATOM 1726 N N . LYS A 1 211 ? 6.165 8.905 4.794 1.00 90.00 211 LYS A N 1
ATOM 1727 C CA . LYS A 1 211 ? 7.310 9.403 5.560 1.00 90.00 211 LYS A CA 1
ATOM 1728 C C . LYS A 1 211 ? 6.875 10.375 6.654 1.00 90.00 211 LYS A C 1
ATOM 1730 O O . LYS A 1 211 ? 7.295 10.208 7.791 1.00 90.00 211 LYS A O 1
ATOM 1735 N N . THR A 1 212 ? 6.014 11.342 6.331 1.00 91.31 212 THR A N 1
ATOM 1736 C CA . THR A 1 212 ? 5.511 12.331 7.299 1.00 91.31 212 THR A CA 1
ATOM 1737 C C . THR A 1 212 ? 4.828 11.649 8.486 1.00 91.31 212 THR A C 1
ATOM 1739 O O . THR A 1 212 ? 5.099 11.996 9.635 1.00 91.31 212 THR A O 1
ATOM 1742 N N . VAL A 1 213 ? 3.972 10.655 8.230 1.00 89.88 213 VAL A N 1
ATOM 1743 C CA . VAL A 1 213 ? 3.296 9.899 9.298 1.00 89.88 213 VAL A CA 1
ATOM 1744 C C . VAL A 1 213 ? 4.280 9.020 10.061 1.00 89.88 213 VAL A C 1
ATOM 1746 O O . VAL A 1 213 ? 4.286 9.026 11.288 1.00 89.88 213 VAL A O 1
ATOM 1749 N N . TYR A 1 214 ? 5.156 8.311 9.351 1.00 87.06 214 TYR A N 1
ATOM 1750 C CA . TYR A 1 214 ? 6.178 7.463 9.952 1.00 87.06 214 TYR A CA 1
ATOM 1751 C C . TYR A 1 214 ? 7.092 8.243 10.904 1.00 87.06 214 TYR A C 1
ATOM 1753 O O . TYR A 1 214 ? 7.255 7.831 12.049 1.00 87.06 214 TYR A O 1
ATOM 1761 N N . GLU A 1 215 ? 7.637 9.386 10.475 1.00 85.94 215 GLU A N 1
ATOM 1762 C CA . GLU A 1 215 ? 8.495 10.246 11.301 1.00 85.94 215 GLU A CA 1
ATOM 1763 C C . GLU A 1 215 ? 7.786 10.712 12.573 1.00 85.94 215 GLU A C 1
ATOM 1765 O O . GLU A 1 215 ? 8.401 10.765 13.634 1.00 85.94 215 GLU A O 1
ATOM 1770 N N . MET A 1 216 ? 6.482 10.976 12.488 1.00 85.19 216 MET A N 1
ATOM 1771 C CA . MET A 1 216 ? 5.671 11.283 13.657 1.00 85.19 216 MET A CA 1
ATOM 1772 C C . MET A 1 216 ? 5.554 10.081 14.603 1.00 85.19 216 MET A C 1
ATOM 1774 O O . MET A 1 216 ? 5.803 10.219 15.799 1.00 85.19 216 MET A O 1
ATOM 1778 N N . THR A 1 217 ? 5.269 8.882 14.083 1.00 79.38 217 THR A N 1
ATOM 1779 C CA . THR A 1 217 ? 5.162 7.672 14.921 1.00 79.38 217 THR A CA 1
ATOM 1780 C C . THR A 1 217 ? 6.457 7.340 15.668 1.00 79.38 217 THR A C 1
ATOM 1782 O O . THR A 1 217 ? 6.399 6.760 16.747 1.00 79.38 217 THR A O 1
ATOM 1785 N N . LEU A 1 218 ? 7.632 7.745 15.164 1.00 75.94 218 LEU A N 1
ATOM 1786 C CA . LEU A 1 218 ? 8.907 7.517 15.859 1.00 75.94 218 LEU A CA 1
ATOM 1787 C C . LEU A 1 218 ? 8.924 8.131 17.266 1.00 75.94 218 LEU A C 1
ATOM 1789 O O . LEU A 1 218 ? 9.496 7.528 18.175 1.00 75.94 218 LEU A O 1
ATOM 1793 N N . ASN A 1 219 ? 8.246 9.265 17.456 1.00 67.19 219 ASN A N 1
ATOM 1794 C CA . ASN A 1 219 ? 8.107 9.927 18.756 1.00 67.19 219 ASN A CA 1
ATOM 1795 C C . ASN A 1 219 ? 7.151 9.182 19.711 1.00 67.19 219 ASN A C 1
ATOM 1797 O O . ASN A 1 219 ? 7.175 9.436 20.911 1.00 67.19 219 ASN A O 1
ATOM 1801 N N . TYR A 1 220 ? 6.349 8.250 19.183 1.00 66.75 220 TYR A N 1
ATOM 1802 C CA . TYR A 1 220 ? 5.299 7.478 19.864 1.00 66.75 220 TYR A CA 1
ATOM 1803 C C . TYR A 1 220 ? 5.648 6.007 20.048 1.00 66.75 220 TYR A C 1
ATOM 1805 O O . TYR A 1 220 ? 4.781 5.154 20.238 1.00 66.75 220 TYR A O 1
ATOM 1813 N N . THR A 1 221 ? 6.924 5.656 19.956 1.00 56.81 221 THR A N 1
ATOM 1814 C CA . THR A 1 221 ? 7.345 4.331 20.410 1.00 56.81 221 THR A CA 1
ATOM 1815 C C . THR A 1 221 ? 7.159 4.325 21.923 1.00 56.81 221 THR A C 1
ATOM 1817 O O . THR A 1 221 ? 7.731 5.195 22.575 1.00 56.81 221 THR A O 1
ATOM 1820 N N . ALA A 1 222 ? 6.348 3.422 22.489 1.00 48.91 222 ALA A N 1
ATOM 1821 C CA . ALA A 1 222 ? 6.227 3.302 23.937 1.00 48.91 222 ALA A CA 1
ATOM 1822 C C . ALA A 1 222 ? 7.591 2.894 24.498 1.00 48.91 222 ALA A C 1
ATOM 1824 O O . ALA A 1 222 ? 7.962 1.724 24.586 1.00 48.91 222 ALA A O 1
ATOM 1825 N N . VAL A 1 223 ? 8.371 3.910 24.852 1.00 45.62 223 VAL A N 1
ATOM 1826 C CA . VAL A 1 223 ? 9.664 3.769 25.505 1.00 45.62 223 VAL A CA 1
ATOM 1827 C C . VAL A 1 223 ? 9.481 3.060 26.850 1.00 45.62 223 VAL A C 1
ATOM 1829 O O . VAL A 1 223 ? 10.441 2.480 27.339 1.00 45.62 223 VAL A O 1
ATOM 1832 N N . GLU A 1 224 ? 8.267 3.001 27.416 1.00 39.88 224 GLU A N 1
ATOM 1833 C CA . GLU A 1 224 ? 7.996 2.385 28.721 1.00 39.88 224 GLU A CA 1
ATOM 1834 C C . GLU A 1 224 ? 8.418 0.912 28.831 1.00 39.88 224 GLU A C 1
ATOM 1836 O O . GLU A 1 224 ? 8.993 0.540 29.851 1.00 39.88 224 GLU A O 1
ATOM 1841 N N . ASN A 1 225 ? 8.300 0.096 27.777 1.00 41.72 225 ASN A N 1
ATOM 1842 C CA . ASN A 1 225 ? 8.798 -1.291 27.816 1.00 41.72 225 ASN A CA 1
ATOM 1843 C C . ASN A 1 225 ? 10.319 -1.410 27.574 1.00 41.72 225 ASN A C 1
ATOM 1845 O O . ASN A 1 225 ? 10.918 -2.444 27.863 1.00 41.72 225 ASN A O 1
ATOM 1849 N N . ILE A 1 226 ? 10.961 -0.341 27.090 1.00 46.69 226 ILE A N 1
ATOM 1850 C CA . ILE A 1 226 ? 12.420 -0.216 26.916 1.00 46.69 226 ILE A CA 1
ATOM 1851 C C . ILE A 1 226 ? 13.069 0.429 28.161 1.00 46.69 226 ILE A C 1
ATOM 1853 O O . ILE A 1 226 ? 14.283 0.333 28.353 1.00 46.69 226 ILE A O 1
ATOM 1857 N N . LEU A 1 227 ? 12.292 1.056 29.056 1.00 42.34 227 LEU A N 1
ATOM 1858 C CA . LEU A 1 227 ? 12.807 1.682 30.283 1.00 42.34 227 LEU A CA 1
ATOM 1859 C C . LEU A 1 227 ? 13.455 0.676 31.248 1.00 42.34 227 LEU A C 1
ATOM 1861 O O . LEU A 1 227 ? 14.328 1.079 32.015 1.00 42.34 227 LEU A O 1
ATOM 1865 N N . HIS A 1 228 ? 13.101 -0.610 31.172 1.00 47.25 228 HIS A N 1
ATOM 1866 C CA . HIS A 1 228 ? 13.710 -1.678 31.975 1.00 47.25 228 HIS A CA 1
ATOM 1867 C C . HIS A 1 228 ? 14.991 -2.281 31.376 1.00 47.25 228 HIS A C 1
ATOM 1869 O O . HIS A 1 228 ? 15.634 -3.087 32.045 1.00 47.25 228 HIS A O 1
ATOM 1875 N N . LEU A 1 229 ? 15.373 -1.890 30.156 1.00 50.06 229 LEU A N 1
ATOM 1876 C CA . LEU A 1 229 ? 16.596 -2.360 29.502 1.00 50.06 229 LEU A CA 1
ATOM 1877 C C . LEU A 1 229 ? 17.788 -1.474 29.886 1.00 50.06 229 LEU A C 1
ATOM 1879 O O . LEU A 1 229 ? 17.680 -0.237 29.934 1.00 50.06 229 LEU A O 1
ATOM 1883 N N . ASP A 1 230 ? 18.934 -2.103 30.143 1.00 50.06 230 ASP A N 1
ATOM 1884 C CA . ASP A 1 230 ? 20.166 -1.380 30.462 1.00 50.06 230 ASP A CA 1
ATOM 1885 C C . ASP A 1 230 ? 20.717 -0.611 29.234 1.00 50.06 230 ASP A C 1
ATOM 1887 O O . ASP A 1 230 ? 20.254 -0.763 28.100 1.00 50.06 230 ASP A O 1
ATOM 1891 N N . GLU A 1 231 ? 21.688 0.287 29.430 1.00 50.88 231 GLU A N 1
ATOM 1892 C CA . GLU A 1 231 ? 22.245 1.097 28.330 1.00 50.88 231 GLU A CA 1
ATOM 1893 C C . GLU A 1 231 ? 22.966 0.278 27.241 1.00 50.88 231 GLU A C 1
ATOM 1895 O O . GLU A 1 231 ? 23.054 0.724 26.091 1.00 50.88 231 GLU A O 1
ATOM 1900 N N . ASN A 1 232 ? 23.467 -0.914 27.570 1.00 49.03 232 ASN A N 1
ATOM 1901 C CA . ASN A 1 232 ? 24.095 -1.822 26.612 1.00 49.03 232 ASN A CA 1
ATOM 1902 C C . ASN A 1 232 ? 23.036 -2.596 25.826 1.00 49.03 232 ASN A C 1
ATOM 1904 O O . ASN A 1 232 ? 23.183 -2.773 24.618 1.00 49.03 232 ASN A O 1
ATOM 1908 N N . GLU A 1 233 ? 21.935 -2.974 26.469 1.00 47.88 233 GLU A N 1
ATOM 1909 C CA . GLU A 1 233 ? 20.756 -3.532 25.831 1.00 47.88 233 GLU A CA 1
ATOM 1910 C C . GLU A 1 233 ? 20.069 -2.500 24.958 1.00 47.88 233 GLU A C 1
ATOM 1912 O O . GLU A 1 233 ? 19.651 -2.879 23.889 1.00 47.88 233 GLU A O 1
ATOM 1917 N N . LYS A 1 234 ? 20.028 -1.204 25.276 1.00 47.34 234 LYS A N 1
ATOM 1918 C CA . LYS A 1 234 ? 19.516 -0.153 24.363 1.00 47.34 234 LYS A CA 1
ATOM 1919 C C . LYS A 1 234 ? 20.380 0.046 23.110 1.00 47.34 234 LYS A C 1
ATOM 1921 O O . LYS A 1 234 ? 19.857 0.353 22.043 1.00 47.34 234 LYS A O 1
ATOM 1926 N N . LYS A 1 235 ? 21.699 -0.157 23.215 1.00 42.03 235 LYS A N 1
ATOM 1927 C CA . LYS A 1 235 ? 22.633 -0.123 22.069 1.00 42.03 235 LYS A CA 1
ATOM 1928 C C . LYS A 1 235 ? 22.643 -1.426 21.261 1.00 42.03 235 LYS A C 1
ATOM 1930 O O . LYS A 1 235 ? 22.840 -1.382 20.051 1.00 42.03 235 LYS A O 1
ATOM 1935 N N . SER A 1 236 ? 22.429 -2.567 21.918 1.00 41.28 236 SER A N 1
ATOM 1936 C CA . SER A 1 236 ? 22.311 -3.899 21.304 1.00 41.28 236 SER A CA 1
ATOM 1937 C C . SER A 1 236 ? 20.911 -4.136 20.716 1.00 41.28 236 SER A C 1
ATOM 1939 O O . SER A 1 236 ? 20.770 -4.673 19.617 1.00 41.28 236 SER A O 1
ATOM 1941 N N . SER A 1 237 ? 19.872 -3.606 21.370 1.00 42.97 237 SER A N 1
ATOM 1942 C CA . SER A 1 237 ? 18.464 -3.563 20.949 1.00 42.97 237 SER A CA 1
ATOM 1943 C C . SER A 1 237 ? 18.198 -2.482 19.906 1.00 42.97 237 SER A C 1
ATOM 1945 O O . SER A 1 237 ? 17.163 -1.825 19.864 1.00 42.97 237 SER A O 1
ATOM 1947 N N . SER A 1 238 ? 19.045 -2.499 18.889 1.00 42.31 238 SER A N 1
ATOM 1948 C CA . SER A 1 238 ? 18.611 -2.441 17.494 1.00 42.31 238 SER A CA 1
ATOM 1949 C C . SER A 1 238 ? 17.524 -3.484 17.137 1.00 42.31 238 SER A C 1
ATOM 1951 O O . SER A 1 238 ? 17.461 -3.965 16.007 1.00 42.31 238 SER A O 1
ATOM 1953 N N . ILE A 1 239 ? 16.650 -3.874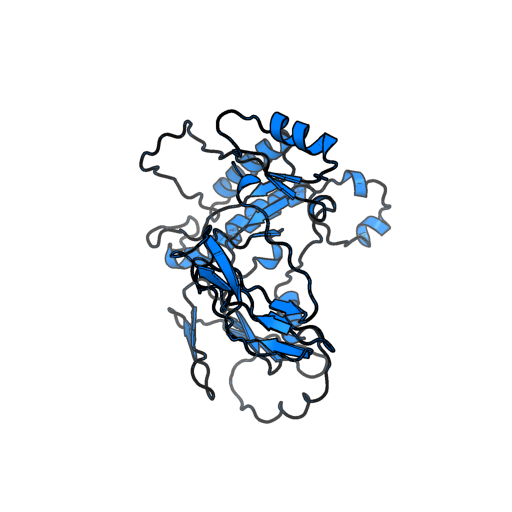 18.075 1.00 46.47 239 ILE A N 1
ATOM 1954 C CA . ILE A 1 239 ? 15.457 -4.622 17.739 1.00 46.47 239 ILE A CA 1
ATOM 1955 C C . ILE A 1 239 ? 14.581 -3.620 17.012 1.00 46.47 239 ILE A C 1
ATOM 1957 O O . ILE A 1 239 ? 14.169 -2.599 17.558 1.00 46.47 239 ILE A O 1
ATOM 1961 N N . ASN A 1 240 ? 14.384 -3.896 15.734 1.00 56.31 240 ASN A N 1
ATOM 1962 C CA . ASN A 1 240 ? 13.752 -3.018 14.776 1.00 56.31 240 ASN A CA 1
ATOM 1963 C C . ASN A 1 240 ? 12.234 -2.964 15.034 1.00 56.31 240 ASN A C 1
ATOM 1965 O O . ASN A 1 240 ? 11.476 -3.269 14.131 1.00 56.31 240 ASN A O 1
ATOM 1969 N N . TYR A 1 241 ? 11.765 -2.688 16.255 1.00 56.22 241 TYR A N 1
ATOM 1970 C CA . TYR A 1 241 ? 10.339 -2.610 16.579 1.00 56.22 241 TYR A CA 1
ATOM 1971 C C . TYR A 1 241 ? 9.742 -1.282 16.108 1.00 56.22 241 TYR A C 1
ATOM 1973 O O . TYR A 1 241 ? 10.368 -0.217 16.122 1.00 56.22 241 TYR A O 1
ATOM 1981 N N . GLN A 1 242 ? 8.514 -1.378 15.628 1.00 64.50 242 GLN A N 1
ATOM 1982 C CA . GLN A 1 242 ? 7.671 -0.264 15.236 1.00 64.50 242 GLN A CA 1
ATOM 1983 C C . GLN A 1 242 ? 7.088 0.430 16.473 1.00 64.50 242 GLN A C 1
ATOM 1985 O O . GLN A 1 242 ? 7.100 -0.128 17.566 1.00 64.50 242 GLN A O 1
ATOM 1990 N N . SER A 1 243 ? 6.599 1.656 16.295 1.00 70.19 243 SER A N 1
ATOM 1991 C CA . SER A 1 243 ? 5.835 2.359 17.327 1.00 70.19 243 SER A CA 1
ATOM 1992 C C . SER A 1 243 ? 4.559 1.592 17.678 1.00 70.19 243 SER A C 1
ATOM 1994 O O . SER A 1 243 ? 3.971 0.954 16.806 1.00 70.19 243 SER A O 1
ATOM 1996 N N . ASP A 1 244 ? 4.103 1.718 18.928 1.00 76.62 244 ASP A N 1
ATOM 1997 C CA . ASP A 1 244 ? 2.803 1.205 19.390 1.00 76.62 244 ASP A CA 1
ATOM 1998 C C . ASP A 1 244 ? 1.607 1.933 18.754 1.00 76.62 244 ASP A C 1
ATOM 2000 O O . ASP A 1 244 ? 0.457 1.540 18.947 1.00 76.62 244 ASP A O 1
ATOM 2004 N N . PHE A 1 245 ? 1.878 2.977 17.969 1.00 82.06 245 PHE A N 1
ATOM 2005 C CA . PHE A 1 245 ? 0.929 3.631 17.094 1.00 82.06 245 PHE A CA 1
ATOM 2006 C C . PHE A 1 245 ? 1.168 3.206 15.639 1.00 82.06 245 PHE A C 1
ATOM 2008 O O . PHE A 1 245 ? 2.212 3.514 15.052 1.00 82.06 245 PHE A O 1
ATOM 2015 N N . LEU A 1 246 ? 0.192 2.503 15.056 1.00 84.69 246 LEU A N 1
ATOM 2016 C CA . LEU A 1 246 ? 0.308 1.885 13.736 1.00 84.69 246 LEU A CA 1
ATOM 2017 C C . LEU A 1 246 ? -0.600 2.530 12.684 1.00 84.69 246 LEU A C 1
ATOM 2019 O O . LEU A 1 246 ? -1.783 2.744 12.918 1.00 84.69 246 LEU A O 1
ATOM 2023 N N . PHE A 1 247 ? -0.098 2.735 11.470 1.00 87.75 247 PHE A N 1
ATOM 2024 C CA . PHE A 1 247 ? -0.949 3.017 10.315 1.00 87.75 247 PHE A CA 1
ATOM 2025 C C . PHE A 1 247 ? -0.860 1.941 9.230 1.00 87.75 247 PHE A C 1
ATOM 2027 O O . PHE A 1 247 ? 0.188 1.332 9.012 1.00 87.75 247 PHE A O 1
ATOM 2034 N N . HIS A 1 248 ? -1.953 1.727 8.499 1.00 86.62 248 HIS A N 1
ATOM 2035 C CA . HIS A 1 248 ? -1.968 0.846 7.329 1.00 86.62 248 HIS A CA 1
ATOM 2036 C C . HIS A 1 248 ? -2.397 1.590 6.063 1.00 86.62 248 HIS A C 1
ATOM 2038 O O . HIS A 1 248 ? -3.362 2.345 6.090 1.00 86.62 248 HIS A O 1
ATOM 2044 N N . ALA A 1 249 ? -1.680 1.374 4.956 1.00 88.38 249 ALA A N 1
ATOM 2045 C CA . ALA A 1 249 ? -1.869 2.094 3.688 1.00 88.38 249 ALA A CA 1
ATOM 2046 C C . ALA A 1 249 ? -2.117 1.136 2.507 1.00 88.38 249 ALA A C 1
ATOM 2048 O O . ALA A 1 249 ? -1.560 0.035 2.498 1.00 88.38 249 ALA A O 1
ATOM 2049 N N . CYS A 1 250 ? -2.895 1.539 1.496 1.00 87.25 250 CYS A N 1
ATOM 2050 C CA . CYS A 1 250 ? -3.096 0.798 0.239 1.00 87.25 250 CYS A CA 1
ATOM 2051 C C . CYS A 1 250 ? -2.144 1.306 -0.837 1.00 87.25 250 CYS A C 1
ATOM 2053 O O . CYS A 1 250 ? -1.541 0.532 -1.577 1.00 87.25 250 CYS A O 1
ATOM 2055 N N . SER A 1 251 ? -1.942 2.618 -0.882 1.00 86.88 251 SER A N 1
ATOM 2056 C CA . SER A 1 251 ? -1.082 3.246 -1.862 1.00 86.88 251 SER A CA 1
ATOM 2057 C C . SER A 1 251 ? 0.388 2.967 -1.548 1.00 86.88 251 SER A C 1
ATOM 2059 O O . SER A 1 251 ? 0.816 2.791 -0.399 1.00 86.88 251 SER A O 1
ATOM 2061 N N . GLY A 1 252 ? 1.206 2.880 -2.596 1.00 86.00 252 GLY A N 1
ATOM 2062 C CA . GLY A 1 252 ? 2.628 2.641 -2.423 1.00 86.00 252 GLY A CA 1
ATOM 2063 C C . GLY A 1 252 ? 3.472 2.908 -3.653 1.00 86.00 252 GLY A C 1
ATOM 2064 O O . GLY A 1 252 ? 3.085 2.603 -4.778 1.00 86.00 252 GLY A O 1
ATOM 2065 N N . TYR A 1 253 ? 4.679 3.413 -3.412 1.00 85.62 253 TYR A N 1
ATOM 2066 C CA . TYR A 1 253 ? 5.702 3.572 -4.438 1.00 85.62 253 TYR A CA 1
ATOM 2067 C C . TYR A 1 253 ? 7.101 3.245 -3.893 1.00 85.62 253 TYR A C 1
ATOM 2069 O O . TYR A 1 253 ? 7.244 2.663 -2.821 1.00 85.62 253 TYR A O 1
ATOM 2077 N N . THR A 1 254 ? 8.150 3.558 -4.647 1.00 81.06 254 THR A N 1
ATOM 2078 C CA . THR A 1 254 ? 9.549 3.388 -4.232 1.00 81.06 254 THR A CA 1
ATOM 2079 C C . THR A 1 254 ? 9.830 4.046 -2.870 1.00 81.06 254 THR A C 1
ATOM 2081 O O . THR A 1 254 ? 9.244 5.077 -2.555 1.00 81.06 254 THR A O 1
ATOM 2084 N N . HIS A 1 255 ? 10.712 3.445 -2.059 1.00 73.19 255 HIS A N 1
ATOM 2085 C CA . HIS A 1 255 ? 11.023 3.819 -0.664 1.00 73.19 255 HIS A CA 1
ATOM 2086 C C . HIS A 1 255 ? 9.908 3.592 0.362 1.00 73.19 255 HIS A C 1
ATOM 2088 O O . HIS A 1 255 ? 10.139 3.717 1.564 1.00 73.19 255 HIS A O 1
ATOM 2094 N N . ARG A 1 256 ? 8.730 3.130 -0.074 1.00 73.38 256 ARG A N 1
ATOM 2095 C CA . ARG A 1 256 ? 7.647 2.722 0.824 1.00 73.38 256 ARG A CA 1
ATOM 2096 C C . ARG A 1 256 ? 8.086 1.714 1.881 1.00 73.38 256 ARG A C 1
ATOM 2098 O O . ARG A 1 256 ? 7.636 1.818 3.014 1.00 73.38 256 ARG A O 1
ATOM 2105 N N . ALA A 1 257 ? 8.915 0.730 1.531 1.00 70.31 257 ALA A N 1
ATOM 2106 C CA . ALA A 1 257 ? 9.265 -0.363 2.443 1.00 70.31 257 ALA A CA 1
ATOM 2107 C C . ALA A 1 257 ? 9.954 0.114 3.739 1.00 70.31 257 ALA A C 1
ATOM 2109 O O . ALA A 1 257 ? 9.953 -0.616 4.727 1.00 70.31 257 ALA A O 1
ATOM 2110 N N . GLN A 1 258 ? 10.509 1.333 3.736 1.00 77.94 258 GLN A N 1
ATOM 2111 C CA . GLN A 1 258 ? 11.071 1.984 4.917 1.00 77.94 258 GLN A CA 1
ATOM 2112 C C . GLN A 1 258 ? 10.005 2.610 5.830 1.00 77.94 258 GLN A C 1
ATOM 2114 O O . GLN A 1 258 ? 10.180 2.624 7.045 1.00 77.94 258 GLN A O 1
ATOM 2119 N N . TYR A 1 259 ? 8.935 3.170 5.257 1.00 81.88 259 TYR A N 1
ATOM 2120 C CA . TYR A 1 259 ? 7.970 4.003 5.990 1.00 81.88 259 TYR A CA 1
ATOM 2121 C C . TYR A 1 259 ? 6.640 3.298 6.256 1.00 81.88 259 TYR A C 1
ATOM 2123 O O . TYR A 1 259 ? 6.006 3.544 7.278 1.00 81.88 259 TYR A O 1
ATOM 2131 N N . SER A 1 260 ? 6.203 2.426 5.349 1.00 78.94 260 SER A N 1
ATOM 2132 C CA . SER A 1 260 ? 4.936 1.712 5.470 1.00 78.94 260 SER A CA 1
ATOM 2133 C C . SER A 1 260 ? 5.012 0.681 6.575 1.00 78.94 260 SER A C 1
ATOM 2135 O O . SER A 1 260 ? 5.860 -0.209 6.562 1.00 78.94 260 SER A O 1
ATOM 2137 N N . GLN A 1 261 ? 4.063 0.785 7.495 1.00 78.62 261 GLN A N 1
ATOM 2138 C CA . GLN A 1 261 ? 4.012 -0.055 8.676 1.00 78.62 261 GLN A CA 1
ATOM 2139 C C . GLN A 1 261 ? 3.182 -1.323 8.455 1.00 78.62 261 GLN A C 1
ATOM 2141 O O . GLN A 1 261 ? 3.609 -2.408 8.834 1.00 78.62 261 GLN A O 1
ATOM 2146 N N . LEU A 1 262 ? 2.054 -1.195 7.753 1.00 82.62 262 LEU A N 1
ATOM 2147 C CA . LEU A 1 262 ? 1.199 -2.300 7.323 1.00 82.62 262 LEU A CA 1
ATOM 2148 C C . LEU A 1 262 ? 0.535 -1.958 5.974 1.00 82.62 262 LEU A C 1
ATOM 2150 O O . LEU A 1 262 ? 0.337 -0.785 5.645 1.00 82.62 262 LEU A O 1
ATOM 2154 N N . HIS A 1 263 ? 0.217 -2.970 5.164 1.00 83.69 263 HIS A N 1
ATOM 2155 C CA . HIS A 1 263 ? -0.453 -2.803 3.870 1.00 83.69 263 HIS A CA 1
ATOM 2156 C C . HIS A 1 263 ? -1.798 -3.526 3.868 1.00 83.69 263 HIS A C 1
ATOM 2158 O O . HIS A 1 263 ? -1.853 -4.687 4.264 1.00 83.69 263 HIS A O 1
ATOM 2164 N N . TRP A 1 264 ? -2.849 -2.866 3.380 1.00 81.44 264 TRP A N 1
ATOM 2165 C CA . TRP A 1 264 ? -4.089 -3.539 2.981 1.00 81.44 264 TRP A CA 1
ATOM 2166 C C . TRP A 1 264 ? -4.251 -3.465 1.455 1.00 81.44 264 TRP A C 1
ATOM 2168 O O . TRP A 1 264 ? -3.712 -2.542 0.838 1.00 81.44 264 TRP A O 1
ATOM 2178 N N . PRO A 1 265 ? -4.964 -4.418 0.837 1.00 76.44 265 PRO A N 1
ATOM 2179 C CA . PRO A 1 265 ? -5.008 -4.575 -0.618 1.00 76.44 265 PRO A CA 1
ATOM 2180 C C . PRO A 1 265 ? -5.773 -3.478 -1.378 1.00 76.44 265 PRO A C 1
ATOM 2182 O O . PRO A 1 265 ? -5.776 -3.507 -2.605 1.00 76.44 265 PRO A O 1
ATOM 2185 N N . GLY A 1 266 ? -6.390 -2.513 -0.694 1.00 81.94 266 GLY A N 1
ATOM 2186 C CA . GLY A 1 266 ? -7.313 -1.561 -1.311 1.00 81.94 266 GLY A CA 1
ATOM 2187 C C . GLY A 1 266 ? -8.748 -2.085 -1.328 1.00 81.94 266 GLY A C 1
ATOM 2188 O O . GLY A 1 266 ? -9.090 -3.026 -0.605 1.00 81.94 266 GLY A O 1
ATOM 2189 N N . ASP A 1 267 ? -9.575 -1.447 -2.146 1.00 78.31 267 ASP A N 1
ATOM 2190 C CA . ASP A 1 267 ? -11.003 -1.730 -2.236 1.00 78.31 267 ASP A CA 1
ATOM 2191 C C . ASP A 1 267 ? -11.258 -2.866 -3.225 1.00 78.31 267 ASP A C 1
ATOM 2193 O O . ASP A 1 267 ? -11.188 -2.695 -4.443 1.00 78.31 267 ASP A O 1
ATOM 2197 N N . ALA A 1 268 ? -11.542 -4.049 -2.685 1.00 68.56 268 ALA A N 1
ATOM 2198 C CA . ALA A 1 268 ? -12.049 -5.161 -3.471 1.00 68.56 268 ALA A CA 1
ATOM 2199 C C . ALA A 1 268 ? -13.564 -5.023 -3.661 1.00 68.56 268 ALA A C 1
ATOM 2201 O O . ALA A 1 268 ? -14.282 -4.563 -2.768 1.00 68.56 268 ALA A O 1
ATOM 2202 N N . SER A 1 269 ? -14.058 -5.470 -4.813 1.00 62.94 269 SER A N 1
ATOM 2203 C CA . SER A 1 269 ? -15.490 -5.655 -5.022 1.00 62.94 269 SER A CA 1
ATOM 2204 C C . SER A 1 269 ? -16.033 -6.677 -4.018 1.00 62.94 269 SER A C 1
ATOM 2206 O O . SER A 1 269 ? -15.354 -7.639 -3.664 1.00 62.94 269 SER A O 1
ATOM 2208 N N . VAL A 1 270 ? -17.280 -6.497 -3.584 1.00 60.84 270 VAL A N 1
ATOM 2209 C CA . VAL A 1 270 ? -18.009 -7.473 -2.750 1.00 60.84 270 VAL A CA 1
ATOM 2210 C C . VAL A 1 270 ? -18.638 -8.578 -3.611 1.00 60.84 270 VAL A C 1
ATOM 2212 O O . VAL A 1 270 ? -19.772 -8.996 -3.385 1.00 60.84 270 VAL A O 1
ATOM 2215 N N . ASP A 1 271 ? -17.909 -9.001 -4.644 1.00 50.53 271 ASP A N 1
ATOM 2216 C CA . ASP A 1 271 ? -18.293 -10.019 -5.614 1.00 50.53 271 ASP A CA 1
ATOM 2217 C C . ASP A 1 271 ? -17.145 -11.014 -5.843 1.00 50.53 271 ASP A C 1
ATOM 2219 O O . ASP A 1 271 ? -16.048 -10.872 -5.303 1.00 50.53 271 ASP A O 1
ATOM 2223 N N . TRP A 1 272 ? -17.426 -12.054 -6.622 1.00 50.19 272 TRP A N 1
ATOM 2224 C CA . TRP A 1 272 ? -16.509 -13.165 -6.885 1.00 50.19 272 TRP A CA 1
ATOM 2225 C C . TRP A 1 272 ? -16.143 -13.235 -8.383 1.00 50.19 272 TRP A C 1
ATOM 2227 O O . TRP A 1 272 ? -16.056 -14.308 -8.973 1.00 50.19 272 TRP A O 1
ATOM 2237 N N . ASN A 1 273 ? -16.016 -12.073 -9.037 1.00 41.09 273 ASN A N 1
ATOM 2238 C CA . ASN A 1 273 ? -15.815 -11.935 -10.487 1.00 41.09 273 ASN A CA 1
ATOM 2239 C C . ASN A 1 273 ? -14.424 -12.413 -10.974 1.00 41.09 273 ASN A C 1
ATOM 2241 O O . ASN A 1 273 ? -13.417 -12.040 -10.387 1.00 41.09 273 ASN A O 1
ATOM 2245 N N . ILE A 1 274 ? -14.358 -13.102 -12.131 1.00 39.97 274 ILE A N 1
ATOM 2246 C CA . ILE A 1 274 ? -13.211 -13.734 -12.845 1.00 39.97 274 ILE A CA 1
ATOM 2247 C C . ILE A 1 274 ? -11.992 -12.853 -13.230 1.00 39.97 274 ILE A C 1
ATOM 2249 O O . ILE A 1 274 ? -11.194 -13.216 -14.095 1.00 39.97 274 ILE A O 1
ATOM 2253 N N . TYR A 1 275 ? -11.750 -11.763 -12.510 1.00 50.84 275 TYR A N 1
ATOM 2254 C CA . TYR A 1 275 ? -10.403 -11.544 -11.974 1.00 50.84 275 TYR A CA 1
ATOM 2255 C C . TYR A 1 275 ? -10.082 -12.532 -10.806 1.00 50.84 275 TYR A C 1
ATOM 2257 O O . TYR A 1 275 ? -8.970 -12.504 -10.283 1.00 50.84 275 TYR A O 1
ATOM 2265 N N . SER A 1 276 ? -11.006 -13.453 -10.462 1.00 51.84 276 SER A N 1
ATOM 2266 C CA . SER A 1 276 ? -10.881 -14.615 -9.564 1.00 51.84 276 SER A CA 1
ATOM 2267 C C . SER A 1 276 ? -11.323 -15.946 -10.225 1.00 51.84 276 SER A C 1
ATOM 2269 O O . SER A 1 276 ? -12.509 -16.249 -10.304 1.00 51.84 276 SER A O 1
ATOM 2271 N N . VAL A 1 277 ? -10.373 -16.766 -10.690 1.00 52.91 277 VAL A N 1
ATOM 2272 C CA . VAL A 1 277 ? -10.532 -18.226 -10.905 1.00 52.91 277 VAL A CA 1
ATOM 2273 C C . VAL A 1 277 ? -9.751 -18.955 -9.809 1.00 52.91 277 VAL A C 1
ATOM 2275 O O . VAL A 1 277 ? -8.753 -18.407 -9.332 1.00 52.91 277 VAL A O 1
ATOM 2278 N N . GLN A 1 278 ? -10.162 -20.164 -9.407 1.00 59.47 278 GLN A N 1
ATOM 2279 C CA . GLN A 1 278 ? -9.465 -20.911 -8.354 1.00 59.47 278 GLN A CA 1
ATOM 2280 C C . GLN A 1 278 ? -8.998 -22.290 -8.826 1.00 59.47 278 GLN A C 1
ATOM 2282 O O . GLN A 1 278 ? -9.768 -23.092 -9.353 1.00 59.47 278 GLN A O 1
ATOM 2287 N N . ASP A 1 279 ? -7.717 -22.568 -8.593 1.00 73.81 279 ASP A N 1
ATOM 2288 C CA . ASP A 1 279 ? -7.169 -23.913 -8.710 1.00 73.81 279 ASP A CA 1
ATOM 2289 C C . ASP A 1 279 ? -7.496 -24.688 -7.430 1.00 73.81 279 ASP A C 1
ATOM 2291 O O . ASP A 1 279 ? -7.242 -24.215 -6.317 1.00 73.81 279 ASP A O 1
ATOM 2295 N N . VAL A 1 280 ? -8.051 -25.890 -7.580 1.00 75.06 280 VAL A N 1
ATOM 2296 C CA . VAL A 1 280 ? -8.432 -26.745 -6.450 1.00 75.06 280 VAL A CA 1
ATOM 2297 C C . VAL A 1 280 ? -7.465 -27.916 -6.374 1.00 75.06 280 VAL A C 1
ATOM 2299 O O . VAL A 1 280 ? -7.372 -28.721 -7.300 1.00 75.06 280 VAL A O 1
ATOM 2302 N N . TYR A 1 281 ? -6.731 -28.030 -5.268 1.00 84.19 281 TYR A N 1
ATOM 2303 C CA . TYR A 1 281 ? -5.921 -29.215 -5.006 1.00 84.19 281 TYR A CA 1
ATOM 2304 C C . TYR A 1 281 ? -6.778 -30.311 -4.384 1.00 84.19 281 TYR A C 1
ATOM 2306 O O . TYR A 1 281 ? -7.396 -30.099 -3.341 1.00 84.19 281 TYR A O 1
ATOM 2314 N N . LEU A 1 282 ? -6.753 -31.497 -4.988 1.00 85.75 282 LEU A N 1
ATOM 2315 C CA . LEU A 1 282 ? -7.386 -32.690 -4.445 1.00 85.75 282 LEU A CA 1
ATOM 2316 C C . LEU A 1 282 ? -6.355 -33.487 -3.627 1.00 85.75 282 LEU A C 1
ATOM 2318 O O . LEU A 1 282 ? -5.359 -33.943 -4.196 1.00 85.75 282 LEU A O 1
ATOM 2322 N N . PRO A 1 283 ? -6.553 -33.677 -2.309 1.00 84.94 283 PRO A N 1
ATOM 2323 C CA . PRO A 1 283 ? -5.676 -34.478 -1.457 1.00 84.94 283 PRO A CA 1
ATOM 2324 C C . PRO A 1 283 ? -5.365 -35.878 -2.004 1.00 84.94 283 PRO A C 1
ATOM 2326 O O . PRO A 1 283 ? -6.211 -36.524 -2.619 1.00 84.94 283 PRO A O 1
ATOM 2329 N N . LEU A 1 284 ? -4.133 -36.347 -1.768 1.00 85.25 284 LEU A N 1
ATOM 2330 C CA . LEU A 1 284 ? -3.613 -37.631 -2.252 1.00 85.25 284 LEU A CA 1
ATOM 2331 C C . LEU A 1 284 ? -4.389 -38.827 -1.676 1.00 85.25 284 LEU A C 1
ATOM 2333 O O . LEU A 1 284 ? -4.685 -38.857 -0.487 1.00 85.25 284 LEU A O 1
ATOM 2337 N N . GLY A 1 285 ? -4.601 -39.859 -2.500 1.00 76.25 285 GLY A N 1
ATOM 2338 C CA . GLY A 1 285 ? -5.082 -41.171 -2.045 1.00 76.25 285 GLY A CA 1
ATOM 2339 C C . GLY A 1 285 ? -6.602 -41.331 -1.995 1.00 76.25 285 GLY A C 1
ATOM 2340 O O . GLY A 1 285 ? -7.080 -42.381 -1.576 1.00 76.25 285 GLY A O 1
ATOM 2341 N N . GLU A 1 286 ? -7.354 -40.332 -2.450 1.00 80.81 286 GLU A N 1
ATOM 2342 C CA . GLU A 1 286 ? -8.815 -40.327 -2.404 1.00 80.81 286 GLU A CA 1
ATOM 2343 C C . GLU A 1 286 ? -9.413 -40.111 -3.802 1.00 80.81 286 GLU A C 1
ATOM 2345 O O . GLU A 1 286 ? -8.808 -39.460 -4.652 1.00 80.81 286 GLU A O 1
ATOM 2350 N N . ASN A 1 287 ? -10.596 -40.675 -4.056 1.00 89.19 287 ASN A N 1
ATOM 2351 C CA . ASN A 1 287 ? -11.368 -40.378 -5.261 1.00 89.19 287 ASN A CA 1
ATOM 2352 C C . ASN A 1 287 ? -12.336 -39.238 -4.952 1.00 89.19 287 ASN A C 1
ATOM 2354 O O . ASN A 1 287 ? -13.047 -39.292 -3.950 1.00 89.19 287 ASN A O 1
ATOM 2358 N N . TRP A 1 288 ? -12.379 -38.248 -5.830 1.00 87.56 288 TRP A N 1
ATOM 2359 C CA . TRP A 1 288 ? -13.170 -37.034 -5.695 1.00 87.56 288 TRP A CA 1
ATOM 2360 C C . TRP A 1 288 ? -14.181 -36.933 -6.829 1.00 87.56 288 TRP A C 1
ATOM 2362 O O . TRP A 1 288 ? -13.930 -37.399 -7.939 1.00 87.56 288 TRP A O 1
ATOM 2372 N N . ILE A 1 289 ? -15.313 -36.304 -6.54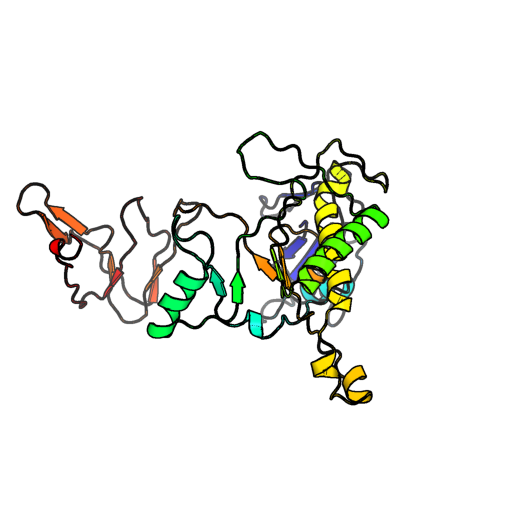9 1.00 85.94 289 ILE A N 1
ATOM 2373 C CA . ILE A 1 289 ? -16.355 -35.997 -7.526 1.00 85.94 289 ILE A CA 1
ATOM 2374 C C . ILE A 1 289 ? -16.691 -34.512 -7.453 1.00 85.94 289 ILE A C 1
ATOM 2376 O O . ILE A 1 289 ? -16.804 -33.960 -6.359 1.00 85.94 289 ILE A O 1
ATOM 2380 N N . ASP A 1 290 ? -16.857 -33.876 -8.610 1.00 83.06 290 ASP A N 1
ATOM 2381 C CA . ASP A 1 290 ? -17.377 -32.510 -8.694 1.00 83.06 290 ASP A CA 1
ATOM 2382 C C . ASP A 1 290 ? -18.900 -32.558 -8.556 1.00 83.06 290 ASP A C 1
ATOM 2384 O O . ASP A 1 290 ? -19.605 -33.052 -9.449 1.00 83.06 290 ASP A O 1
ATOM 2388 N N . ILE A 1 291 ? -19.385 -32.084 -7.411 1.00 79.06 291 ILE A N 1
ATOM 2389 C CA . ILE A 1 291 ? -20.809 -32.001 -7.100 1.00 79.06 291 ILE A CA 1
ATOM 2390 C C . ILE A 1 291 ? -21.395 -30.734 -7.686 1.00 79.06 291 ILE A C 1
ATOM 2392 O O . ILE A 1 291 ? -22.453 -30.796 -8.299 1.00 79.06 291 ILE A O 1
ATOM 2396 N N . SER A 1 292 ? -20.714 -29.609 -7.507 1.00 71.44 292 SER A N 1
ATOM 2397 C CA . SER A 1 292 ? -21.176 -28.282 -7.912 1.00 71.44 292 SER A CA 1
ATOM 2398 C C . SER A 1 292 ? -21.615 -28.209 -9.365 1.00 71.44 292 SER A C 1
ATOM 2400 O O . SER A 1 292 ? -22.733 -27.790 -9.643 1.00 71.44 292 SER A O 1
ATOM 2402 N N . THR A 1 293 ? -20.786 -28.705 -10.281 1.00 71.25 293 THR A N 1
ATOM 2403 C CA . THR A 1 293 ? -21.053 -28.614 -11.722 1.00 71.25 293 THR A CA 1
ATOM 2404 C C . THR A 1 293 ? -22.142 -29.594 -12.173 1.00 71.25 293 THR A C 1
ATOM 2406 O O . THR A 1 293 ? -22.707 -29.457 -13.256 1.00 71.25 293 THR A O 1
ATOM 2409 N N . ASN A 1 294 ? -22.446 -30.610 -11.358 1.00 75.25 294 ASN A N 1
ATOM 2410 C CA . ASN A 1 294 ? -23.319 -31.719 -11.741 1.00 75.25 294 ASN A CA 1
ATOM 2411 C C . ASN A 1 294 ? -24.556 -31.859 -10.852 1.00 75.25 294 ASN A C 1
ATOM 2413 O O . ASN A 1 294 ? -25.329 -32.799 -11.043 1.00 75.25 294 ASN A O 1
ATOM 2417 N N . LEU A 1 295 ? -24.772 -30.972 -9.882 1.00 74.44 295 LEU A N 1
ATOM 2418 C CA . LEU A 1 295 ? -25.951 -31.003 -9.030 1.00 74.44 295 LEU A CA 1
ATOM 2419 C C . LEU A 1 295 ? -27.151 -30.455 -9.807 1.00 74.44 295 LEU A C 1
ATOM 2421 O O . LEU A 1 295 ? -27.148 -29.327 -10.284 1.00 74.44 295 LEU A O 1
ATOM 2425 N N . ILE A 1 296 ? -28.191 -31.268 -9.941 1.00 74.06 296 ILE A N 1
ATOM 2426 C CA . ILE A 1 296 ? -29.395 -30.947 -10.704 1.00 74.06 296 ILE A CA 1
ATOM 2427 C C . ILE A 1 296 ? -30.553 -30.789 -9.727 1.00 74.06 296 ILE A C 1
ATOM 2429 O O . ILE A 1 296 ? -30.853 -31.714 -8.971 1.00 74.06 296 ILE A O 1
ATOM 2433 N N . TYR A 1 297 ? -31.224 -29.642 -9.781 1.00 74.94 297 TYR A N 1
ATOM 2434 C CA . TYR A 1 297 ? -32.490 -29.413 -9.093 1.00 74.94 297 TYR A CA 1
ATOM 2435 C C . TYR A 1 297 ? -33.657 -29.733 -10.032 1.00 74.94 297 TYR A C 1
ATOM 2437 O O . TYR A 1 297 ? -33.745 -29.204 -11.142 1.00 74.94 297 TYR A O 1
ATOM 2445 N N . ASP A 1 298 ? -34.531 -30.645 -9.618 1.00 74.69 298 ASP A N 1
ATOM 2446 C CA . ASP A 1 298 ? -35.665 -31.100 -10.421 1.00 74.69 298 ASP A CA 1
ATOM 2447 C C . ASP A 1 298 ? -36.877 -30.177 -10.203 1.00 74.69 298 ASP A C 1
ATOM 2449 O O . ASP A 1 298 ? -37.693 -30.385 -9.303 1.00 74.69 298 ASP A O 1
ATOM 2453 N N . HIS A 1 299 ? -36.961 -29.115 -11.012 1.00 70.56 299 HIS A N 1
ATOM 2454 C CA . HIS A 1 299 ? -38.009 -28.091 -10.911 1.00 70.56 299 HIS A CA 1
ATOM 2455 C C . HIS A 1 299 ? -39.424 -28.613 -11.218 1.00 70.56 299 HIS A C 1
ATOM 2457 O O . HIS A 1 299 ? -40.396 -28.035 -10.735 1.00 70.56 299 HIS A O 1
ATOM 2463 N N . ASP A 1 300 ? -39.543 -29.684 -12.008 1.00 72.62 300 ASP A N 1
ATOM 2464 C CA . ASP A 1 300 ? -40.817 -30.134 -12.586 1.00 72.62 300 ASP A CA 1
ATOM 2465 C C . ASP A 1 300 ? -41.473 -31.286 -11.804 1.00 72.62 300 ASP A C 1
ATOM 2467 O O . ASP A 1 300 ? -42.582 -31.709 -12.141 1.00 72.62 300 ASP A O 1
ATOM 2471 N N . THR A 1 301 ? -40.804 -31.819 -10.775 1.00 66.19 301 THR A N 1
ATOM 2472 C CA . THR A 1 301 ? -41.310 -32.944 -9.973 1.00 66.19 301 THR A CA 1
ATOM 2473 C C . THR A 1 301 ? -41.553 -32.561 -8.512 1.00 66.19 301 THR A C 1
ATOM 2475 O O . THR A 1 301 ? -42.625 -32.066 -8.180 1.00 66.19 301 THR A O 1
ATOM 2478 N N . ASP A 1 302 ? -40.594 -32.817 -7.627 1.00 66.69 302 ASP A N 1
ATOM 2479 C CA . ASP A 1 302 ? -40.716 -32.715 -6.168 1.00 66.69 302 ASP A CA 1
ATOM 2480 C C . ASP A 1 302 ? -39.678 -31.768 -5.540 1.00 66.69 302 ASP A C 1
ATOM 2482 O O . ASP A 1 302 ? -39.535 -31.730 -4.318 1.00 66.69 302 ASP A O 1
ATOM 2486 N N . GLY A 1 303 ? -38.953 -30.993 -6.357 1.00 64.12 303 GLY A N 1
ATOM 2487 C CA . GLY A 1 303 ? -37.940 -30.058 -5.871 1.00 64.12 303 GLY A CA 1
ATOM 2488 C C . GLY A 1 303 ? -36.738 -30.752 -5.226 1.00 64.12 303 GLY A C 1
ATOM 2489 O O . GLY A 1 303 ? -36.079 -30.174 -4.361 1.00 64.12 303 GLY A O 1
ATOM 2490 N N . ARG A 1 304 ? -36.451 -32.005 -5.597 1.00 65.94 304 ARG A N 1
ATOM 2491 C CA . ARG A 1 304 ? -35.275 -32.727 -5.100 1.00 65.94 304 ARG A CA 1
ATOM 2492 C C . ARG A 1 304 ? -33.998 -32.329 -5.836 1.00 6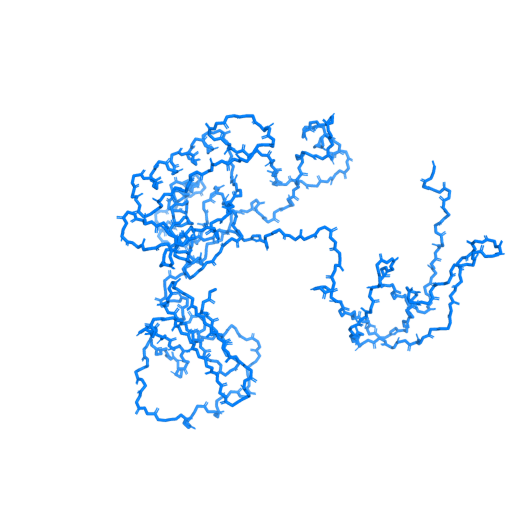5.94 304 ARG A C 1
ATOM 2494 O O . ARG A 1 304 ? -33.994 -32.072 -7.041 1.00 65.94 304 ARG A O 1
ATOM 2501 N N . TYR A 1 305 ? -32.885 -32.410 -5.114 1.00 70.06 305 TYR A N 1
ATOM 2502 C CA . TYR A 1 305 ? -31.551 -32.395 -5.702 1.00 70.06 305 TYR A CA 1
ATOM 2503 C C . TYR A 1 305 ? -31.122 -33.814 -6.088 1.00 70.06 305 TYR A C 1
ATOM 2505 O O . TYR A 1 305 ? -31.268 -34.757 -5.309 1.00 70.06 305 TYR A O 1
ATOM 2513 N N . ARG A 1 306 ? -30.554 -33.972 -7.284 1.00 74.62 306 ARG A N 1
ATOM 2514 C CA . ARG A 1 306 ? -29.921 -35.213 -7.749 1.00 74.62 306 ARG A CA 1
ATOM 2515 C C . ARG A 1 306 ? -28.572 -34.912 -8.380 1.00 74.62 306 ARG A C 1
ATOM 2517 O O . ARG A 1 306 ? -28.407 -33.881 -9.019 1.00 74.62 306 ARG A O 1
ATOM 2524 N N . LEU A 1 307 ? -27.624 -35.833 -8.265 1.00 72.06 307 LEU A N 1
ATOM 2525 C CA . LEU A 1 307 ? -26.347 -35.701 -8.959 1.00 72.06 307 LEU A CA 1
ATOM 2526 C C . LEU A 1 307 ? -26.470 -36.219 -10.403 1.00 72.06 307 LEU A C 1
ATOM 2528 O O . LEU A 1 307 ? -27.015 -37.297 -10.653 1.00 72.06 307 LEU A O 1
ATOM 2532 N N . GLY A 1 308 ? -26.000 -35.425 -11.358 1.00 73.00 308 GLY A N 1
ATOM 2533 C CA . GLY A 1 308 ? -25.810 -35.795 -12.755 1.00 73.00 308 GLY A CA 1
ATOM 2534 C C . GLY A 1 308 ? -24.615 -36.731 -12.952 1.00 73.00 308 GLY A C 1
ATOM 2535 O O . GLY A 1 308 ? -23.995 -37.201 -12.000 1.00 73.00 308 GLY A O 1
ATOM 2536 N N . LYS A 1 309 ? -24.282 -37.028 -14.212 1.00 80.12 309 LYS A N 1
ATOM 2537 C CA . LYS A 1 309 ? -23.058 -37.781 -14.523 1.00 80.12 309 LYS A CA 1
ATOM 2538 C C . LYS A 1 309 ? -21.852 -36.873 -14.290 1.00 80.12 309 LYS A C 1
ATOM 2540 O O . LYS A 1 309 ? -21.786 -35.824 -14.912 1.00 80.12 309 LYS A O 1
ATOM 2545 N N . THR A 1 310 ? -20.922 -37.302 -13.446 1.00 80.38 310 THR A N 1
ATOM 2546 C CA . THR A 1 310 ? -19.691 -36.572 -13.112 1.00 80.38 310 THR A CA 1
ATOM 2547 C C . THR A 1 310 ? -18.476 -37.473 -13.313 1.00 80.38 310 THR A C 1
ATOM 2549 O O . THR A 1 310 ? -18.591 -38.702 -13.221 1.00 80.38 310 THR A O 1
ATOM 2552 N N . ASP A 1 311 ? -17.329 -36.865 -13.600 1.00 82.25 311 ASP A N 1
ATOM 2553 C CA . ASP A 1 311 ? -16.052 -37.564 -13.686 1.00 82.25 311 ASP A CA 1
ATOM 2554 C C . ASP A 1 311 ? -15.510 -37.870 -12.283 1.00 82.25 311 ASP A C 1
ATOM 2556 O O . ASP A 1 311 ? -15.739 -37.134 -11.320 1.00 82.25 311 ASP A O 1
ATOM 2560 N N . ILE A 1 312 ? -14.771 -38.975 -12.168 1.00 85.19 312 ILE A N 1
ATOM 2561 C CA . ILE A 1 312 ? -14.033 -39.305 -10.948 1.00 85.19 312 ILE A CA 1
ATOM 2562 C C . ILE A 1 312 ? -12.624 -38.739 -11.085 1.00 85.19 312 ILE A C 1
ATOM 2564 O O . ILE A 1 312 ? -11.867 -39.132 -11.973 1.00 85.19 312 ILE A O 1
ATOM 2568 N N . PHE A 1 313 ? -12.255 -37.859 -10.164 1.00 86.69 313 PHE A N 1
ATOM 2569 C CA . PHE A 1 313 ? -10.926 -37.277 -10.084 1.00 86.69 313 PHE A CA 1
ATOM 2570 C C . PHE A 1 313 ? -10.088 -38.023 -9.047 1.00 86.69 313 PHE A C 1
ATOM 2572 O O . PHE A 1 313 ? -10.510 -38.233 -7.911 1.00 86.69 313 PHE A O 1
ATOM 2579 N N . HIS A 1 314 ? -8.872 -38.415 -9.416 1.00 87.75 314 HIS A N 1
ATOM 2580 C CA . HIS A 1 314 ? -7.937 -39.026 -8.474 1.00 87.75 314 HIS A CA 1
ATOM 2581 C C . HIS A 1 314 ? -7.218 -37.966 -7.637 1.00 87.75 314 HIS A C 1
ATOM 2583 O O . HIS A 1 314 ? -6.853 -36.907 -8.138 1.00 87.75 314 HIS A O 1
ATOM 2589 N N . GLY A 1 315 ? -6.987 -38.255 -6.364 1.00 86.69 315 GLY A N 1
ATOM 2590 C CA . GLY A 1 315 ? -6.223 -37.402 -5.466 1.00 86.69 315 GLY A CA 1
ATOM 2591 C C . GLY A 1 315 ? -4.762 -37.213 -5.882 1.00 86.69 315 GLY A C 1
ATOM 2592 O O . GLY A 1 315 ? -4.171 -38.064 -6.545 1.00 86.69 315 GLY A O 1
ATOM 2593 N N . GLY A 1 316 ? -4.147 -36.121 -5.429 1.00 88.44 316 GLY A N 1
ATOM 2594 C CA . GLY A 1 316 ? -2.754 -35.769 -5.718 1.00 88.44 316 GLY A CA 1
ATOM 2595 C C . GLY A 1 316 ? -2.572 -34.887 -6.951 1.00 88.44 316 GLY A C 1
ATOM 2596 O O . GLY A 1 316 ? -1.454 -34.773 -7.453 1.00 88.44 316 GLY A O 1
ATOM 2597 N N . GLN A 1 317 ? -3.645 -34.267 -7.443 1.00 85.88 317 GLN A N 1
ATOM 2598 C CA . GLN A 1 317 ? -3.613 -33.378 -8.600 1.00 85.88 317 GLN A CA 1
ATOM 2599 C C . GLN A 1 317 ? -4.293 -32.043 -8.303 1.00 85.88 317 GLN A C 1
ATOM 2601 O O . GLN A 1 317 ? -5.182 -31.946 -7.456 1.00 85.88 317 GLN A O 1
ATOM 2606 N N . TRP A 1 318 ? -3.865 -31.021 -9.034 1.00 86.12 318 TRP A N 1
ATOM 2607 C CA . TRP A 1 318 ? -4.584 -29.761 -9.128 1.00 86.12 318 TRP A CA 1
ATOM 2608 C C . TRP A 1 318 ? -5.604 -29.859 -10.254 1.00 86.12 318 TRP A C 1
ATOM 2610 O O . TRP A 1 318 ? -5.249 -30.221 -11.378 1.00 86.12 318 TRP A O 1
ATOM 2620 N N . ILE A 1 319 ? -6.854 -29.520 -9.958 1.00 83.00 319 ILE A N 1
ATOM 2621 C CA . ILE A 1 319 ? -7.861 -29.253 -10.977 1.00 83.00 319 ILE A CA 1
ATOM 2622 C C . ILE A 1 319 ? -7.768 -27.767 -11.296 1.00 83.00 319 ILE A C 1
ATOM 2624 O O . ILE A 1 319 ? -8.074 -26.912 -10.464 1.00 83.00 319 ILE A O 1
ATOM 2628 N N . MET A 1 320 ? -7.258 -27.483 -12.489 1.00 74.88 320 MET A N 1
ATOM 2629 C CA . MET A 1 320 ? -6.981 -26.126 -12.941 1.00 74.88 320 MET A CA 1
ATOM 2630 C C . MET A 1 320 ? -8.230 -25.515 -13.563 1.00 74.88 320 MET A C 1
ATOM 2632 O O . MET A 1 320 ? -8.933 -26.192 -14.316 1.00 74.88 320 MET A O 1
ATOM 2636 N N . ASN A 1 321 ? -8.433 -24.217 -13.346 1.00 66.75 321 ASN A N 1
ATOM 2637 C CA . ASN A 1 321 ? -9.515 -23.453 -13.978 1.00 66.75 321 ASN A CA 1
ATOM 2638 C C . ASN A 1 321 ? -10.915 -24.049 -13.731 1.00 66.75 321 ASN A C 1
ATOM 2640 O O . ASN A 1 321 ? -11.730 -24.119 -14.659 1.00 66.75 321 ASN A O 1
ATOM 2644 N N . VAL A 1 322 ? -11.194 -24.499 -12.502 1.00 67.06 322 VAL A N 1
ATOM 2645 C CA . VAL A 1 322 ? -12.553 -24.911 -12.127 1.00 67.06 322 VAL A CA 1
ATOM 2646 C C . VAL A 1 322 ? -13.468 -23.700 -12.298 1.00 67.06 322 VAL A C 1
ATOM 2648 O O . VAL A 1 322 ? -13.205 -22.634 -11.741 1.00 67.06 322 VAL A O 1
ATOM 2651 N N . ARG A 1 323 ? -14.494 -23.838 -13.144 1.00 57.00 323 ARG A N 1
ATOM 2652 C CA . ARG A 1 323 ? -15.439 -22.755 -13.417 1.00 57.00 323 ARG A CA 1
ATOM 2653 C C . ARG A 1 323 ? -16.399 -22.624 -12.244 1.00 57.00 323 ARG A C 1
ATOM 2655 O O . ARG A 1 323 ? -17.068 -23.588 -11.900 1.00 57.00 323 ARG A O 1
ATOM 2662 N N . ASP A 1 324 ? -16.466 -21.422 -11.700 1.00 54.66 324 ASP A N 1
ATOM 2663 C CA . ASP A 1 324 ? -17.476 -20.987 -10.743 1.00 54.66 324 ASP A CA 1
ATOM 2664 C C . ASP A 1 324 ? -18.429 -20.078 -11.532 1.00 54.66 324 ASP A C 1
ATOM 2666 O O . ASP A 1 324 ? -18.027 -19.006 -12.000 1.00 54.66 324 ASP A O 1
ATOM 2670 N N . ASP A 1 325 ? -19.629 -20.567 -11.853 1.00 52.59 325 ASP A N 1
ATOM 2671 C CA . ASP A 1 325 ? -20.666 -19.689 -12.389 1.00 52.59 325 ASP A CA 1
ATOM 2672 C C . ASP A 1 325 ? -21.354 -18.947 -11.233 1.00 52.59 325 ASP A C 1
ATOM 2674 O O . ASP A 1 325 ? -21.244 -19.337 -10.078 1.00 52.59 325 ASP A O 1
ATOM 2678 N N . LEU A 1 326 ? -22.037 -17.838 -11.538 1.00 43.88 326 LEU A N 1
ATOM 2679 C CA . LEU A 1 326 ? -22.580 -16.855 -10.580 1.00 43.88 326 LEU A CA 1
ATOM 2680 C C . LEU A 1 326 ? -23.464 -17.432 -9.446 1.00 43.88 326 LEU A C 1
ATOM 2682 O O . LEU A 1 326 ? -23.921 -16.665 -8.597 1.00 43.88 326 LEU A O 1
ATOM 2686 N N . LEU A 1 327 ? -23.760 -18.736 -9.454 1.00 46.25 327 LEU A N 1
ATOM 2687 C CA . LEU A 1 327 ? -24.696 -19.412 -8.570 1.00 46.25 327 LEU A CA 1
ATOM 2688 C C . LEU A 1 327 ? -24.135 -20.680 -7.889 1.00 46.25 327 LEU A C 1
ATOM 2690 O O . LEU A 1 327 ? -24.864 -21.257 -7.078 1.00 46.25 327 LEU A O 1
ATOM 2694 N N . THR A 1 328 ? -22.895 -21.127 -8.152 1.00 52.97 328 THR A N 1
ATOM 2695 C CA . THR A 1 328 ? -22.413 -22.431 -7.641 1.00 52.97 328 THR A CA 1
ATOM 2696 C C . THR A 1 328 ? -20.981 -22.428 -7.092 1.00 52.97 328 THR A C 1
ATOM 2698 O O . THR A 1 328 ? -20.026 -22.526 -7.850 1.00 52.97 328 THR A O 1
ATOM 2701 N N . ILE A 1 329 ? -20.821 -22.501 -5.763 1.00 57.91 329 ILE A N 1
ATOM 2702 C CA . ILE A 1 329 ? -19.508 -22.742 -5.126 1.00 57.91 329 ILE A CA 1
ATOM 2703 C C . ILE A 1 329 ? -18.936 -24.091 -5.596 1.00 57.91 329 ILE A C 1
ATOM 2705 O O . ILE A 1 329 ? -19.621 -25.101 -5.402 1.00 57.91 329 ILE A O 1
ATOM 2709 N N . PRO A 1 330 ? -17.684 -24.160 -6.097 1.00 65.25 330 PRO A N 1
ATOM 2710 C CA . PRO A 1 330 ? -17.033 -25.411 -6.453 1.00 65.25 330 PRO A CA 1
ATOM 2711 C C . PRO A 1 330 ? -16.923 -26.350 -5.250 1.00 65.25 330 PRO A C 1
ATOM 2713 O O . PRO A 1 330 ? -16.154 -26.118 -4.316 1.00 65.25 330 PRO A O 1
ATOM 2716 N N . LEU A 1 331 ? -17.694 -27.432 -5.267 1.00 74.50 331 LEU A N 1
ATOM 2717 C CA . LEU A 1 331 ? -17.744 -28.429 -4.211 1.00 74.50 331 LEU A CA 1
ATOM 2718 C C . LEU A 1 331 ? -17.287 -29.771 -4.767 1.00 74.50 331 LEU A C 1
ATOM 2720 O O . LEU A 1 331 ? -18.032 -30.471 -5.455 1.00 74.50 331 LEU A O 1
ATOM 2724 N N . PHE A 1 332 ? -16.067 -30.148 -4.398 1.00 83.38 332 PHE A N 1
ATOM 2725 C CA . PHE A 1 332 ? -15.573 -31.503 -4.575 1.00 83.38 332 PHE A CA 1
ATOM 2726 C C . PHE A 1 332 ? -15.792 -32.273 -3.283 1.00 83.38 332 PHE A C 1
ATOM 2728 O O . PHE A 1 332 ? -15.356 -31.840 -2.216 1.00 83.38 332 PHE A O 1
ATOM 2735 N N . ALA A 1 333 ? -16.434 -33.431 -3.374 1.00 82.44 333 ALA A N 1
ATOM 2736 C CA . ALA A 1 333 ? -16.511 -34.348 -2.248 1.00 82.44 333 ALA A CA 1
ATOM 2737 C C . ALA A 1 333 ? -15.769 -35.634 -2.553 1.00 82.44 333 ALA A C 1
ATOM 2739 O O . ALA A 1 333 ? -15.691 -36.084 -3.698 1.00 82.44 333 ALA A O 1
ATOM 2740 N N . ARG A 1 334 ? -15.270 -36.256 -1.490 1.00 83.12 334 ARG A N 1
ATOM 2741 C CA . ARG A 1 334 ? -14.766 -37.619 -1.549 1.00 83.12 334 ARG A CA 1
ATOM 2742 C C . ARG A 1 334 ? -15.901 -38.550 -1.972 1.00 83.12 334 ARG A C 1
ATOM 2744 O O . ARG A 1 334 ? -17.026 -38.377 -1.504 1.00 83.12 334 ARG A O 1
ATOM 2751 N N . ALA A 1 335 ? -15.626 -39.520 -2.837 1.00 77.12 335 ALA A N 1
ATOM 2752 C CA . ALA A 1 335 ? -16.639 -40.381 -3.456 1.00 77.12 335 ALA A CA 1
ATOM 2753 C C . ALA A 1 335 ? -17.484 -41.205 -2.454 1.00 77.12 335 ALA A C 1
ATOM 2755 O O . ALA A 1 335 ? -18.548 -41.699 -2.807 1.00 77.12 335 ALA A O 1
ATOM 2756 N N . ASP A 1 336 ? -17.025 -41.350 -1.212 1.00 76.12 336 ASP A N 1
ATOM 2757 C CA . ASP A 1 336 ? -17.688 -42.017 -0.083 1.00 76.12 336 ASP A CA 1
ATOM 2758 C C . ASP A 1 336 ? -18.280 -41.035 0.955 1.00 76.12 336 ASP A C 1
ATOM 2760 O O . ASP A 1 336 ? -18.720 -41.456 2.026 1.00 76.12 336 ASP A O 1
ATOM 2764 N N . SER A 1 337 ? -18.289 -39.729 0.671 1.00 74.69 337 SER A N 1
ATOM 2765 C CA . SER A 1 337 ? -18.873 -38.719 1.562 1.00 74.69 337 SER A CA 1
ATOM 2766 C C . SER A 1 337 ? -20.391 -38.867 1.638 1.00 74.69 337 SER A C 1
ATOM 2768 O O . SER A 1 337 ? -21.071 -38.976 0.618 1.00 74.69 337 SER A O 1
ATOM 2770 N N . ILE A 1 338 ? -20.941 -38.778 2.849 1.00 68.75 338 ILE A N 1
ATOM 2771 C CA . ILE A 1 338 ? -22.378 -38.593 3.069 1.00 68.75 338 ILE A CA 1
ATOM 2772 C C . ILE A 1 338 ? -22.634 -37.092 3.189 1.00 68.75 338 ILE A C 1
ATOM 2774 O O . ILE A 1 338 ? -22.135 -36.455 4.115 1.00 68.75 338 ILE A O 1
ATOM 2778 N N . ILE A 1 339 ? -23.415 -36.533 2.266 1.00 61.75 339 ILE A N 1
ATOM 2779 C CA . ILE A 1 339 ? -23.780 -35.113 2.266 1.00 61.75 339 ILE A CA 1
ATOM 2780 C C . ILE A 1 339 ? -25.264 -35.013 2.616 1.00 61.75 339 ILE A C 1
ATOM 2782 O O . ILE A 1 339 ? -26.100 -35.372 1.784 1.00 61.75 339 ILE A O 1
ATOM 2786 N N . PRO A 1 340 ? -25.622 -34.582 3.836 1.00 53.34 340 PRO A N 1
ATOM 2787 C CA . PRO A 1 340 ? -27.016 -34.374 4.186 1.00 53.34 340 PRO A CA 1
ATOM 2788 C C . PRO A 1 340 ? -27.529 -33.121 3.458 1.00 53.34 340 PRO A C 1
ATOM 2790 O O . PRO A 1 340 ? -26.942 -32.049 3.629 1.00 53.34 340 PRO A O 1
ATOM 2793 N N . PRO A 1 341 ? -28.603 -33.202 2.653 1.00 53.91 341 PRO A N 1
ATOM 2794 C CA . PRO A 1 341 ? -29.261 -31.995 2.177 1.00 53.91 341 PRO A CA 1
ATOM 2795 C C . PRO A 1 341 ? -29.868 -31.281 3.391 1.00 53.91 341 PRO A C 1
ATOM 2797 O O . PRO A 1 341 ? -30.618 -31.888 4.158 1.00 53.91 341 PRO A O 1
ATOM 2800 N N . ILE A 1 342 ? -29.518 -30.010 3.604 1.00 44.94 342 ILE A N 1
ATOM 2801 C CA . ILE A 1 342 ? -30.210 -29.186 4.599 1.00 44.94 342 ILE A CA 1
ATOM 2802 C C . ILE A 1 342 ? -31.630 -28.958 4.083 1.00 44.94 342 ILE A C 1
ATOM 2804 O O . ILE A 1 342 ? -31.815 -28.484 2.962 1.00 44.94 342 ILE A O 1
ATOM 2808 N N . ASP A 1 343 ? -32.621 -29.315 4.897 1.00 45.09 343 ASP A N 1
ATOM 2809 C CA . ASP A 1 343 ? -34.019 -29.011 4.616 1.00 45.09 343 ASP A CA 1
ATOM 2810 C C . ASP A 1 343 ? -34.197 -27.488 4.548 1.00 45.09 343 ASP A C 1
ATOM 2812 O O . ASP A 1 343 ? -33.857 -26.760 5.484 1.00 45.09 343 ASP A O 1
ATOM 2816 N N . SER A 1 344 ? -34.726 -27.002 3.426 1.00 43.53 344 SER A N 1
ATOM 2817 C CA . SER A 1 344 ? -35.013 -25.583 3.200 1.00 43.53 344 SER A CA 1
ATOM 2818 C C . SER A 1 344 ? -35.921 -24.961 4.270 1.00 43.53 344 SER A C 1
ATOM 2820 O O . SER A 1 344 ? -35.861 -23.749 4.474 1.00 43.53 344 SER A O 1
ATOM 2822 N N . SER A 1 345 ? -36.696 -25.766 5.010 1.00 42.53 345 SER A N 1
ATOM 2823 C CA . SER A 1 345 ? -37.507 -25.291 6.137 1.00 42.53 345 SER A CA 1
ATOM 2824 C C . SER A 1 345 ? -36.685 -24.806 7.339 1.00 42.53 345 SER A C 1
ATOM 2826 O O . SER A 1 345 ? -37.256 -24.290 8.292 1.00 42.53 345 SER A O 1
ATOM 2828 N N . ALA A 1 346 ? -35.361 -24.989 7.342 1.00 41.97 346 ALA A N 1
ATOM 2829 C CA . ALA A 1 346 ? -34.477 -24.472 8.387 1.00 41.97 346 ALA A CA 1
ATOM 2830 C C . ALA A 1 346 ? -34.164 -22.966 8.244 1.00 41.97 346 ALA A C 1
ATOM 2832 O O . ALA A 1 346 ? -33.584 -22.382 9.160 1.00 41.97 346 ALA A O 1
ATOM 2833 N N . PHE A 1 347 ? -34.522 -22.343 7.112 1.00 41.53 347 PHE A N 1
ATOM 2834 C CA . PHE A 1 347 ? -34.220 -20.936 6.795 1.00 41.53 347 PHE A CA 1
ATOM 2835 C C . PHE A 1 347 ? -35.454 -20.019 6.726 1.00 41.53 347 PHE A C 1
ATOM 2837 O O . PHE A 1 347 ? -35.325 -18.845 6.373 1.00 41.53 347 PHE A O 1
ATOM 2844 N N . THR A 1 348 ? -36.633 -20.534 7.070 1.00 35.41 348 THR A N 1
ATOM 2845 C CA . THR A 1 348 ? -37.901 -19.793 7.206 1.00 35.41 348 THR A CA 1
ATOM 2846 C C . THR A 1 348 ? -38.379 -19.861 8.640 1.00 35.41 348 THR A C 1
ATOM 2848 O O . THR A 1 348 ? -38.856 -18.826 9.154 1.00 35.41 348 THR A O 1
#

Radius of gyration: 27.15 Å; chains: 1; bounding box: 72×66×58 Å

=== Feature glossary ===
Key to the feature types in this record:

— What the protein is —

Primary structure: the covalent order of the twenty standard amino acids along the backbone. Two proteins with the same sequence will (almost always) fold to the same structure; two with 30% identity often share a fold but not the details.

Database cross-references. InterPro integrates a dozen domain/family signature databases into unified entries with residue-range hits. GO terms attach function/process/location labels with evidence codes. CATH codes position the fold in a four-level structural taxonomy. Organism is the NCBI-taxonomy species name.

— Where its atoms are —

The mmCIF block holds the 3D Cartesian coordinates of each backbone atom (N, Cα, C, O) in ångströms. mmCIF is the PDB's canonical archive format — a tagged-loop text representation of the atomic model.

Six rendered views show the 3D structure from the faces of a cube — i.e. along ±x, ±y, ±z. Rendering representation is drawn randomly per protein from cartoon (secondary-structure ribbons), sticks (backbone bonds), or molecular surface; coloring is either N→C rainbow (blue at the N-terminus through red at the C-terminus) or one color per chain.

— Local backbone conformation —

DSSP 8-state secondary structure assigns each residue one of H (α-helix), G (3₁₀-helix), I (π-helix), E (extended β-strand), B (isolated β-bridge), T (hydrogen-bonded turn), S (bend), or '-' (coil). The assignment is computed from backbone hydrogen-bond geometry via the Kabsch–Sander algorithm.

P-SEA three-state annotation labels each residue as helix, strand, or coil based purely on the geometry of the Cα trace. It serves as a fallback when the full backbone (and thus DSSP) is unavailable.

The φ/ψ torsion pair specifies the backbone conformation at each residue. φ rotates about the N–Cα bond, ψ about the Cα–C bond. Steric clashes forbid most of the (φ, ψ) plane — the allowed regions (α-helix basin, β-sheet basin, left-handed helix) are the Ramachandran-allowed regions.

— Global shape and packing —

The geometric summary reports three shape descriptors. Rg (radius of gyration) measures how spread out the Cα atoms are about their centre of mass; compact globular proteins have small Rg, elongated or unfolded ones large. Cα contacts (<8 Å, |i−j|>4) count long-range residue pairs in spatial proximity — high for tightly packed folds, near zero for rods or random coil. The bounding-box extents give the protein's footprint along x, y, z in Å.

Accessible surface area quantifies burial. A residue with SASA near zero is packed into the hydrophobic core; one with SASA >100 Å² sits on the surface. Computed here via the Shrake–Rupley numerical algorithm with a 1.4 Å probe.

Plot images: a contact map (which residues are close in 3D, as an N×N binary image), a Ramachandran scatter (backbone torsion angles, revealing secondary-structure composition at a glance), and — for AlphaFold structures — a PAE heatmap (pairwise prediction confidence).

— Structural neighborhood —

The Foldseek 3Di string encodes local tertiary geometry as a 20-letter alphabet — one character per residue — derived from the relative positions of nearby Cα atoms. Unlike the amino-acid sequence, 3Di is a direct function of the 3D structure, so two proteins with the same fold have similar 3Di strings even at low sequence identity.

Nearest PDB neighbors are the top structural matches found by Foldseek when searching this structure against the entire Protein Data Bank. Each hit reports a TM-score (0 to 1; >0.5 almost always implies the same fold) and an E-value. These are *structural* homologs — they may share no detectable sequence similarity.

— Confidence and disorder —

For AlphaFold models, the B-factor field carries pLDDT — the model's own estimate of local accuracy on a 0–100 scale. Regions with pLDDT<50 should be treated as essentially unmodeled; they often correspond to intrinsically disordered segments.

B-factor (Debye–Waller factor) reflects atomic displacement in the crystal lattice. It is an experimental observable (units Å²), not a prediction; low values mean the atom is pinned down, high values mean it moves or is heterogeneous across the crystal.

Predicted aligned error is AlphaFold's pairwise confidence. Unlike pLDDT (per-residue), PAE is per-residue-pair and captures whether two parts of the structure are correctly placed relative to each other. Units are ångströms of expected positional error.